Protein AF-A0A966W1Y8-F1 (afdb_monomer_lite)

Foldseek 3Di:
DDPDDPVQLVVQLVLQLVVVVVVCVVVVHDDDPVRSNVVSVVCVVVVDGNPPQDCPPQVHPNVVVVVVHHDDDQQCFDDDPPDPDGHGVVNVVPDPDDDVVVVVVVVVLVVVLVVPDDPLLVLLVVCVVVVHDLVVVCVVVVHDSVVNVVSVVVNVVSCCVSVHVCNVVVVPDDPVVVVVVVVVVVVVVVVVVVVVVD

Secondary structure (DSSP, 8-state):
-----HHHHHHHHHHHHHHHHHHHHHTT----HHHHHHHHHHHHHTT--TT---TT-TT-HHHHHHTSS-PPPTTSB-S-TT-SS--BHHHHHH--SPPHHHHHHHHHHHHHHHTT--HHHHHHHHHHHTT--HHHHHHHTT--HHHHHHHHHHHHHHHHHHH-TTHHHHHHPPPHHHHHHHHHHHHHHHHHHHHH--

pLDDT: mean 80.11, std 10.8, range [39.88, 93.31]

Radius of gyration: 29.91 Å; chains: 1; bounding box: 63×35×84 Å

Sequence (198 aa):
MGSEDPEELLQDATLIAARLLIRARANGKTVTPGNIAYYTLLHLRSGRRSHSASRSDAMGSRTQLVGHSRVDSLADAVGGPDAEEPLTLGDVLASDTEDPSQTAARNLDWQALVATLDEWALAVLHCLADEVRLQEVATQHGVSRSTVQGWRNRLTELVRSFLGADVLHLIQRTPQWRENLTALREQLACRGERRLAA

Structure (mmCIF, N/CA/C/O backbone):
data_AF-A0A966W1Y8-F1
#
_entry.id   AF-A0A966W1Y8-F1
#
loop_
_atom_site.group_PDB
_atom_site.id
_atom_site.type_symbol
_atom_site.label_atom_id
_atom_site.label_alt_id
_atom_site.label_comp_id
_atom_site.label_asym_id
_atom_site.label_entity_id
_atom_site.label_seq_id
_atom_site.pdbx_PDB_ins_code
_atom_site.Cartn_x
_atom_site.Cartn_y
_atom_site.Cartn_z
_atom_site.occupancy
_atom_site.B_iso_or_equiv
_atom_site.auth_seq_id
_atom_site.auth_comp_id
_atom_site.auth_asym_id
_atom_site.auth_atom_id
_atom_site.pdbx_PDB_model_num
ATOM 1 N N . MET A 1 1 ? 28.845 11.059 -19.193 1.00 39.88 1 MET A N 1
ATOM 2 C CA . MET A 1 1 ? 29.152 9.933 -20.100 1.00 39.88 1 MET A CA 1
ATOM 3 C C . MET A 1 1 ? 29.853 8.877 -19.268 1.00 39.88 1 MET A C 1
ATOM 5 O O . MET A 1 1 ? 30.788 9.235 -18.566 1.00 39.88 1 MET A O 1
ATOM 9 N N . GLY A 1 2 ? 29.279 7.675 -19.202 1.00 44.66 2 GLY A N 1
ATOM 10 C CA . GLY A 1 2 ? 29.557 6.665 -18.176 1.00 44.66 2 GLY A CA 1
ATOM 11 C C . GLY A 1 2 ? 30.987 6.123 -18.183 1.00 44.66 2 GLY A C 1
ATOM 12 O O . GLY A 1 2 ? 31.647 6.091 -19.215 1.00 44.66 2 GLY A O 1
ATOM 13 N N . SER A 1 3 ? 31.435 5.695 -17.005 1.00 44.66 3 SER A N 1
ATOM 14 C CA . SER A 1 3 ? 32.675 4.964 -16.734 1.00 44.66 3 SER A CA 1
ATOM 15 C C . SER A 1 3 ? 32.590 3.515 -17.239 1.00 44.66 3 SER A C 1
ATOM 17 O O . SER A 1 3 ? 32.687 2.578 -16.448 1.00 44.66 3 SER A O 1
ATOM 19 N N . GLU A 1 4 ? 32.275 3.322 -18.515 1.00 60.09 4 GLU A N 1
ATOM 20 C CA . GLU A 1 4 ? 32.187 1.989 -19.111 1.00 60.09 4 GLU A CA 1
ATOM 21 C C . GLU A 1 4 ? 33.566 1.552 -19.605 1.00 60.09 4 GLU A C 1
ATOM 23 O O . GLU A 1 4 ? 34.287 2.334 -20.228 1.00 60.09 4 GLU A O 1
ATOM 28 N N . ASP A 1 5 ? 33.932 0.309 -19.298 1.00 76.69 5 ASP A N 1
ATOM 29 C CA . ASP A 1 5 ? 35.168 -0.291 -19.783 1.00 76.69 5 ASP A CA 1
ATOM 30 C C . ASP A 1 5 ? 35.109 -0.390 -21.322 1.00 76.69 5 ASP A C 1
ATOM 32 O O . ASP A 1 5 ? 34.172 -0.996 -21.865 1.00 76.69 5 ASP A O 1
ATOM 36 N N . PRO A 1 6 ? 36.061 0.222 -22.053 1.00 79.44 6 PRO A N 1
ATOM 37 C CA . PRO A 1 6 ? 36.072 0.190 -23.511 1.00 79.44 6 PRO A CA 1
ATOM 38 C C . PRO A 1 6 ? 36.142 -1.234 -24.079 1.00 79.44 6 PRO A C 1
ATOM 40 O O . PRO A 1 6 ? 35.601 -1.474 -25.162 1.00 79.44 6 PRO A O 1
ATOM 43 N N . GLU A 1 7 ? 36.763 -2.182 -23.372 1.00 79.56 7 GLU A N 1
ATOM 44 C CA . GLU A 1 7 ? 36.845 -3.573 -23.826 1.00 79.56 7 GLU A CA 1
ATOM 45 C C . GLU A 1 7 ? 35.489 -4.280 -23.731 1.00 79.56 7 GLU A C 1
ATOM 47 O O . GLU A 1 7 ? 35.071 -4.957 -24.674 1.00 79.56 7 GLU A O 1
ATOM 52 N N . GLU A 1 8 ? 34.756 -4.063 -22.639 1.00 77.00 8 GLU A N 1
ATOM 53 C CA . GLU A 1 8 ? 33.407 -4.602 -22.438 1.00 77.00 8 GLU A CA 1
ATOM 54 C C . GLU A 1 8 ? 32.432 -4.053 -23.492 1.00 77.00 8 GLU A C 1
ATOM 56 O O . GLU A 1 8 ? 31.656 -4.799 -24.095 1.00 77.00 8 GLU A O 1
ATOM 61 N N . LEU A 1 9 ? 32.522 -2.753 -23.789 1.00 82.38 9 LEU A N 1
ATOM 62 C CA . LEU A 1 9 ? 31.721 -2.110 -24.831 1.00 82.38 9 LEU A CA 1
ATOM 63 C C . LEU A 1 9 ? 31.985 -2.689 -26.220 1.00 82.38 9 LEU A C 1
ATOM 65 O O . LEU A 1 9 ? 31.051 -2.877 -27.004 1.00 82.38 9 LEU A O 1
ATOM 69 N N . LEU A 1 10 ? 33.244 -2.986 -26.537 1.00 86.44 10 LEU A N 1
ATOM 70 C CA . LEU A 1 10 ? 33.619 -3.579 -27.816 1.00 86.44 10 LEU A CA 1
ATOM 71 C C . LEU A 1 10 ? 33.094 -5.016 -27.939 1.00 86.44 10 LEU A C 1
ATOM 73 O O . LEU A 1 10 ? 32.589 -5.403 -29.000 1.00 86.44 10 LEU A O 1
ATOM 77 N N . GLN A 1 11 ? 33.147 -5.796 -26.858 1.00 83.62 11 GLN A N 1
ATOM 78 C CA . GLN A 1 11 ? 32.576 -7.145 -26.813 1.00 83.62 11 GLN A CA 1
ATOM 79 C C . GLN A 1 11 ? 31.052 -7.118 -26.997 1.00 83.62 11 GLN A C 1
ATOM 81 O O . GLN A 1 11 ? 30.516 -7.845 -27.841 1.00 83.62 11 GLN A O 1
ATOM 86 N N . ASP A 1 12 ? 30.357 -6.226 -26.288 1.00 84.12 12 ASP A N 1
ATOM 87 C CA . ASP A 1 12 ? 28.912 -6.034 -26.422 1.00 84.12 12 ASP A CA 1
ATOM 88 C C . ASP A 1 12 ? 28.521 -5.617 -27.841 1.00 84.12 12 ASP A C 1
ATOM 90 O O . ASP A 1 12 ? 27.609 -6.200 -28.436 1.00 84.12 12 ASP A O 1
ATOM 94 N N . ALA A 1 13 ? 29.240 -4.647 -28.412 1.00 87.12 13 ALA A N 1
ATOM 95 C CA . ALA A 1 13 ? 29.033 -4.184 -29.778 1.00 87.12 13 ALA A CA 1
ATOM 96 C C . ALA A 1 13 ? 29.148 -5.340 -30.776 1.00 87.12 13 ALA A C 1
ATOM 98 O O . ALA A 1 13 ? 28.295 -5.514 -31.650 1.00 87.12 13 ALA A O 1
ATOM 99 N N . THR A 1 14 ? 30.177 -6.169 -30.608 1.00 90.56 14 THR A N 1
ATOM 100 C CA . THR A 1 14 ? 30.453 -7.312 -31.481 1.00 90.56 14 THR A CA 1
ATOM 101 C C . THR A 1 14 ? 29.328 -8.342 -31.407 1.00 90.56 14 THR A C 1
ATOM 103 O O . THR A 1 14 ? 28.822 -8.799 -32.437 1.00 90.56 14 THR A O 1
ATOM 106 N N . LEU A 1 15 ? 28.872 -8.671 -30.197 1.00 88.62 15 LEU A N 1
ATOM 107 C CA . LEU A 1 15 ? 27.795 -9.634 -29.995 1.00 88.62 15 LEU A CA 1
ATOM 108 C C . LEU A 1 15 ? 26.442 -9.110 -30.509 1.00 88.62 15 LEU A C 1
ATOM 110 O O . LEU A 1 15 ? 25.679 -9.863 -31.124 1.00 88.62 15 LEU A O 1
ATOM 114 N N . ILE A 1 16 ? 26.140 -7.825 -30.307 1.00 86.50 16 ILE A N 1
ATOM 115 C CA . ILE A 1 16 ? 24.929 -7.177 -30.834 1.00 86.50 16 ILE A CA 1
ATOM 116 C C . ILE A 1 16 ? 24.942 -7.195 -32.368 1.00 86.50 16 ILE A C 1
ATOM 118 O O . ILE A 1 16 ? 23.966 -7.644 -32.977 1.00 86.50 16 ILE A O 1
ATOM 122 N N . ALA A 1 17 ? 26.053 -6.796 -32.993 1.00 90.69 17 ALA A N 1
ATOM 123 C CA . ALA A 1 17 ? 26.210 -6.807 -34.445 1.00 90.69 17 ALA A CA 1
ATOM 124 C C . ALA A 1 17 ? 26.047 -8.221 -35.028 1.00 90.69 17 ALA A C 1
ATOM 126 O O . ALA A 1 17 ? 25.295 -8.417 -35.988 1.00 90.69 17 ALA A O 1
ATOM 127 N N . ALA A 1 18 ? 26.675 -9.227 -34.407 1.00 90.31 18 ALA A N 1
ATOM 128 C CA . ALA A 1 18 ? 26.560 -10.624 -34.821 1.00 90.31 18 ALA A CA 1
ATOM 129 C C . ALA A 1 18 ? 25.109 -11.127 -34.750 1.00 90.31 18 ALA A C 1
ATOM 131 O O . ALA A 1 18 ? 24.608 -11.748 -35.690 1.00 90.31 18 ALA A O 1
ATOM 132 N N . ARG A 1 19 ? 24.386 -10.809 -33.669 1.00 85.88 19 ARG A N 1
ATOM 133 C CA . ARG A 1 19 ? 22.972 -11.188 -33.514 1.00 85.88 19 ARG A CA 1
ATOM 134 C C . ARG A 1 19 ? 22.067 -10.501 -34.529 1.00 85.88 19 ARG A C 1
ATOM 136 O O . ARG A 1 19 ? 21.163 -11.151 -35.056 1.00 85.88 19 ARG A O 1
ATOM 143 N N . LEU A 1 20 ? 22.287 -9.214 -34.803 1.00 87.69 20 LEU A N 1
ATOM 144 C CA . LEU A 1 20 ? 21.541 -8.478 -35.826 1.00 87.69 20 LEU A CA 1
ATOM 145 C C . LEU A 1 20 ? 21.743 -9.109 -37.207 1.00 87.69 20 LEU A C 1
ATOM 147 O O . LEU A 1 20 ? 20.765 -9.343 -37.916 1.00 87.69 20 LEU A O 1
ATOM 151 N N . LEU A 1 21 ? 22.982 -9.470 -37.546 1.00 91.00 21 LEU A N 1
ATOM 152 C CA . LEU A 1 21 ? 23.328 -10.120 -38.808 1.00 91.00 21 LEU A CA 1
ATOM 153 C C . LEU A 1 21 ? 22.683 -11.509 -38.947 1.00 91.00 21 LEU A C 1
ATOM 155 O O . LEU A 1 21 ? 22.061 -11.803 -39.968 1.00 91.00 21 LEU A O 1
ATOM 159 N N . ILE A 1 22 ? 22.776 -12.349 -37.911 1.00 90.00 22 ILE A N 1
ATOM 160 C CA . ILE A 1 22 ? 22.167 -13.690 -37.900 1.00 90.00 22 ILE A CA 1
ATOM 161 C C . ILE A 1 22 ? 20.642 -13.594 -38.036 1.00 90.00 22 ILE A C 1
ATOM 163 O O . ILE A 1 22 ? 20.045 -14.316 -38.832 1.00 90.00 22 ILE A O 1
ATOM 167 N N . ARG A 1 23 ? 19.997 -12.669 -37.314 1.00 82.38 23 ARG A N 1
ATOM 168 C CA . ARG A 1 23 ? 18.542 -12.464 -37.395 1.00 82.38 23 ARG A CA 1
ATOM 169 C C . ARG A 1 23 ? 18.096 -11.893 -38.734 1.00 82.38 23 ARG A C 1
ATOM 171 O O . ARG A 1 23 ? 17.035 -12.275 -39.218 1.00 82.38 23 ARG A O 1
ATOM 178 N N . ALA A 1 24 ? 18.856 -10.972 -39.320 1.00 87.94 24 ALA A N 1
ATOM 179 C CA . ALA A 1 24 ? 18.543 -10.432 -40.639 1.00 87.94 24 ALA A CA 1
ATOM 180 C C . ALA A 1 24 ? 18.568 -11.546 -41.693 1.00 87.94 24 ALA A C 1
ATOM 182 O O . ALA A 1 24 ? 17.604 -11.685 -42.443 1.00 87.94 24 ALA A O 1
ATOM 183 N N . ARG A 1 25 ? 19.595 -12.409 -41.654 1.00 85.81 25 ARG A N 1
ATOM 184 C CA . ARG A 1 25 ? 19.697 -13.596 -42.517 1.00 85.81 25 ARG A CA 1
ATOM 185 C C . ARG A 1 25 ? 18.544 -14.573 -42.307 1.00 85.81 25 ARG A C 1
ATOM 187 O O . ARG A 1 25 ? 17.913 -14.967 -43.279 1.00 85.81 25 ARG A O 1
ATOM 194 N N . ALA A 1 26 ? 18.234 -14.917 -41.056 1.00 83.75 26 ALA A N 1
ATOM 195 C CA . ALA A 1 26 ? 17.142 -15.839 -40.735 1.00 83.75 26 ALA A CA 1
ATOM 196 C C . ALA A 1 26 ? 15.772 -15.341 -41.230 1.00 83.75 26 ALA A C 1
ATOM 198 O O . ALA A 1 26 ? 14.919 -16.140 -41.591 1.00 83.75 26 ALA A O 1
ATOM 199 N N . ASN A 1 27 ? 15.575 -14.021 -41.280 1.00 84.25 27 ASN A N 1
ATOM 200 C CA . ASN A 1 27 ? 14.340 -13.399 -41.756 1.00 84.25 27 ASN A CA 1
ATOM 201 C C . ASN A 1 27 ? 14.379 -13.012 -43.247 1.00 84.25 27 ASN A C 1
ATOM 203 O O . ASN A 1 27 ? 13.504 -12.271 -43.691 1.00 84.25 27 ASN A O 1
ATOM 207 N N . GLY A 1 28 ? 15.404 -13.425 -44.005 1.00 88.25 28 GLY A N 1
ATOM 208 C CA . GLY A 1 28 ? 15.546 -13.092 -45.428 1.00 88.25 28 GLY A CA 1
ATOM 209 C C . GLY A 1 28 ? 15.709 -11.594 -45.722 1.00 88.25 28 GLY A C 1
ATOM 210 O O . GLY A 1 28 ? 15.438 -11.151 -46.835 1.00 88.25 28 GLY A O 1
ATOM 211 N N . LYS A 1 29 ? 16.118 -10.788 -44.733 1.00 87.00 29 LYS A N 1
ATOM 212 C CA . LYS A 1 29 ? 16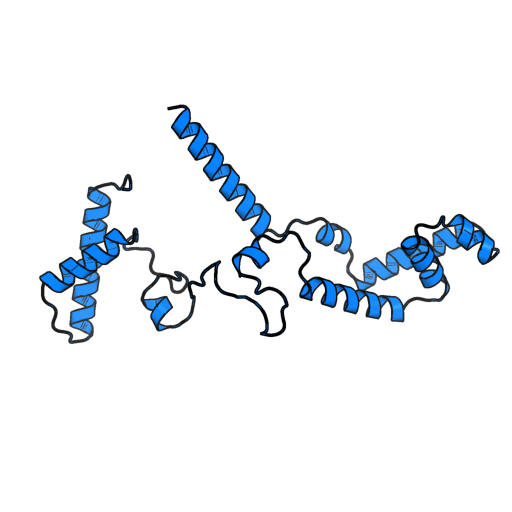.271 -9.335 -44.878 1.00 87.00 29 LYS A CA 1
ATOM 213 C C . LYS A 1 29 ? 17.668 -8.989 -45.384 1.00 87.00 29 LYS A C 1
ATOM 215 O O . LYS A 1 29 ? 18.668 -9.361 -44.770 1.00 87.00 29 LYS A O 1
ATOM 220 N N . THR A 1 30 ? 17.729 -8.195 -46.449 1.00 88.56 30 THR A N 1
ATOM 221 C CA . THR A 1 30 ? 18.987 -7.646 -46.968 1.00 88.56 30 THR A CA 1
ATOM 222 C C . THR A 1 30 ? 19.403 -6.449 -46.120 1.00 88.56 30 THR A C 1
ATOM 224 O O . THR A 1 30 ? 18.680 -5.459 -46.031 1.00 88.56 30 THR A O 1
ATOM 227 N N . VAL A 1 31 ? 20.561 -6.542 -45.470 1.00 87.69 31 VAL A N 1
ATOM 228 C CA . VAL A 1 31 ? 21.105 -5.489 -44.602 1.00 87.69 31 VAL A CA 1
ATOM 229 C C . VAL A 1 31 ? 22.510 -5.116 -45.053 1.00 87.69 31 VAL A C 1
ATOM 231 O O . VAL A 1 31 ? 23.305 -5.982 -45.413 1.00 87.69 31 VAL A O 1
ATOM 234 N N . THR A 1 32 ? 22.821 -3.822 -45.029 1.00 92.06 32 THR A N 1
ATOM 235 C CA . THR A 1 32 ? 24.173 -3.327 -45.297 1.00 92.06 32 THR A CA 1
ATOM 236 C C . THR A 1 32 ? 24.999 -3.311 -44.004 1.00 92.06 32 THR A C 1
ATOM 238 O O . THR A 1 32 ? 24.431 -3.188 -42.912 1.00 92.06 32 THR A O 1
ATOM 241 N N . PRO A 1 33 ? 26.341 -3.373 -44.090 1.00 88.75 33 PRO A N 1
ATOM 242 C CA . PRO A 1 33 ? 27.210 -3.200 -42.925 1.00 88.75 33 PRO A CA 1
ATOM 243 C C . PRO A 1 33 ? 26.956 -1.877 -42.187 1.00 88.75 33 PRO A C 1
ATOM 245 O O . PRO A 1 33 ? 26.959 -1.851 -40.960 1.00 88.75 33 PRO A O 1
ATOM 248 N N . GLY A 1 34 ? 26.649 -0.803 -42.927 1.00 87.31 34 GLY A N 1
ATOM 249 C CA . GLY A 1 34 ? 26.299 0.502 -42.359 1.00 87.31 34 GLY A CA 1
ATOM 250 C C . GLY A 1 34 ? 25.037 0.461 -41.493 1.00 87.31 34 GLY A C 1
ATOM 251 O O . GLY A 1 34 ? 25.041 1.005 -40.391 1.00 87.31 34 GLY A O 1
ATOM 252 N N . ASN A 1 35 ? 23.994 -0.258 -41.923 1.00 86.00 35 ASN A N 1
ATOM 253 C CA . ASN A 1 35 ? 22.776 -0.425 -41.124 1.00 86.00 35 ASN A CA 1
ATOM 254 C C . ASN A 1 35 ? 23.067 -1.186 -39.823 1.00 86.00 35 ASN A C 1
ATOM 256 O O . ASN A 1 35 ? 22.590 -0.804 -38.757 1.00 86.00 35 ASN A O 1
ATOM 260 N N . ILE A 1 36 ? 23.877 -2.246 -39.893 1.00 90.38 36 ILE A N 1
ATOM 261 C CA . ILE A 1 36 ? 24.252 -3.028 -38.707 1.00 90.38 36 ILE A CA 1
ATOM 262 C C . ILE A 1 36 ? 25.082 -2.186 -37.738 1.00 90.38 36 ILE A C 1
ATOM 264 O O . ILE A 1 36 ? 24.799 -2.204 -36.541 1.00 90.38 36 ILE A O 1
ATOM 268 N N . ALA A 1 37 ? 26.053 -1.416 -38.234 1.00 90.00 37 ALA A N 1
ATOM 269 C CA . ALA A 1 37 ? 26.857 -0.515 -37.412 1.00 90.00 37 ALA A CA 1
ATOM 270 C C . ALA A 1 37 ? 25.987 0.557 -36.738 1.00 90.00 37 ALA A C 1
ATOM 272 O O . ALA A 1 37 ? 26.101 0.770 -35.532 1.00 90.00 37 ALA A O 1
ATOM 273 N N . TYR A 1 38 ? 25.063 1.168 -37.486 1.00 87.94 38 TYR A N 1
ATOM 274 C CA . TYR A 1 38 ? 24.135 2.174 -36.971 1.00 87.94 38 TYR A CA 1
ATOM 275 C C . TYR A 1 38 ? 23.269 1.633 -35.825 1.00 87.94 38 TYR A C 1
ATOM 277 O O . TYR A 1 38 ? 23.244 2.214 -34.739 1.00 87.94 38 TYR A O 1
ATOM 285 N N . TYR A 1 39 ? 22.601 0.492 -36.027 1.00 83.81 39 TYR A N 1
ATOM 286 C CA . TYR A 1 39 ? 21.736 -0.089 -34.995 1.00 83.81 39 TYR A CA 1
ATOM 287 C C . TYR A 1 39 ? 22.523 -0.653 -33.810 1.00 83.81 39 TYR A C 1
ATOM 289 O O . TYR A 1 39 ? 22.057 -0.565 -32.676 1.00 83.81 39 TYR A O 1
ATOM 297 N N . THR A 1 40 ? 23.731 -1.169 -34.036 1.00 87.81 40 THR A N 1
ATOM 298 C CA . THR A 1 40 ? 24.642 -1.559 -32.949 1.00 87.81 40 THR A CA 1
ATOM 299 C C . THR A 1 40 ? 25.002 -0.352 -32.083 1.00 87.81 40 THR A C 1
ATOM 301 O O . THR A 1 40 ? 24.865 -0.414 -30.864 1.00 87.81 40 THR A O 1
ATOM 304 N N . LEU A 1 41 ? 25.373 0.777 -32.697 1.00 86.69 41 LEU A N 1
ATOM 305 C CA . LEU A 1 41 ? 25.711 2.006 -31.975 1.00 86.69 41 LEU A CA 1
ATOM 306 C C . LEU A 1 41 ? 24.510 2.567 -31.199 1.00 86.69 41 LEU A C 1
ATOM 308 O O . LEU A 1 41 ? 24.664 3.053 -30.080 1.00 86.69 41 LEU A O 1
ATOM 312 N N . LEU A 1 42 ? 23.308 2.480 -31.776 1.00 82.38 42 LEU A N 1
ATOM 313 C CA . LEU A 1 42 ? 22.068 2.875 -31.109 1.00 82.38 42 LEU A CA 1
ATOM 314 C C . LEU A 1 42 ? 21.799 2.017 -29.861 1.00 82.38 42 LEU A C 1
ATOM 316 O O . LEU A 1 42 ? 21.418 2.553 -28.822 1.00 82.38 42 LEU A O 1
ATOM 320 N N . HIS A 1 43 ? 22.047 0.705 -29.935 1.00 76.88 43 HIS A N 1
ATOM 321 C CA . HIS A 1 43 ? 21.940 -0.187 -28.780 1.00 76.88 43 HIS A CA 1
ATOM 322 C C . HIS A 1 43 ? 22.960 0.150 -27.684 1.00 76.88 43 HIS A C 1
ATOM 324 O O . HIS A 1 43 ? 22.566 0.240 -26.521 1.00 76.88 43 HIS A O 1
ATOM 330 N N . LEU A 1 44 ? 24.218 0.427 -28.039 1.00 78.88 44 LEU A N 1
ATOM 331 C CA . LEU A 1 44 ? 25.249 0.823 -27.068 1.00 78.88 44 LEU A CA 1
ATOM 332 C C . LEU A 1 44 ? 24.916 2.153 -26.384 1.00 78.88 44 LEU A C 1
ATOM 334 O O . LEU A 1 44 ? 24.967 2.255 -25.164 1.00 78.88 44 LEU A O 1
ATOM 338 N N . ARG A 1 45 ? 24.479 3.163 -27.149 1.00 75.94 45 ARG A N 1
ATOM 339 C CA . ARG A 1 45 ? 24.084 4.474 -26.598 1.00 75.94 45 ARG A CA 1
ATOM 340 C C . ARG A 1 45 ? 22.900 4.399 -25.639 1.00 75.94 45 ARG A C 1
ATOM 342 O O . ARG A 1 45 ? 22.735 5.294 -24.819 1.00 75.94 45 ARG A O 1
ATOM 349 N N . SER A 1 46 ? 22.085 3.350 -25.734 1.00 69.50 46 SER A N 1
ATOM 350 C CA . SER A 1 46 ? 20.983 3.120 -24.799 1.00 69.50 46 SER A CA 1
ATOM 351 C C . SER A 1 46 ? 21.425 2.557 -23.438 1.00 69.50 46 SER A C 1
ATOM 353 O O . SER A 1 46 ? 20.566 2.344 -22.587 1.00 69.50 46 SER A O 1
ATOM 355 N N . GLY A 1 47 ? 22.729 2.315 -23.225 1.00 63.56 47 GLY A N 1
ATOM 356 C CA . GLY A 1 47 ? 23.283 1.777 -21.974 1.00 63.56 47 GLY A CA 1
ATOM 357 C C . GLY A 1 47 ? 22.964 0.296 -21.746 1.00 63.56 47 GLY A C 1
ATOM 358 O O . GLY A 1 47 ? 22.963 -0.180 -20.612 1.00 63.56 47 GLY A O 1
ATOM 359 N N . ARG A 1 48 ? 22.618 -0.439 -22.812 1.00 63.03 48 ARG A N 1
ATOM 360 C CA . ARG A 1 48 ? 22.146 -1.828 -22.738 1.00 63.03 48 ARG A CA 1
ATOM 361 C C . ARG A 1 48 ? 23.237 -2.814 -23.115 1.00 63.03 48 ARG A C 1
ATOM 363 O O . ARG A 1 48 ? 23.852 -2.697 -24.171 1.00 63.03 48 ARG A O 1
ATOM 370 N N . ARG A 1 49 ? 23.383 -3.844 -22.287 1.00 65.88 49 ARG A N 1
ATOM 371 C CA . ARG A 1 49 ? 24.354 -4.927 -22.460 1.00 65.88 49 ARG A CA 1
ATOM 372 C C . ARG A 1 49 ? 23.782 -6.046 -23.322 1.00 65.88 49 ARG A C 1
ATOM 374 O O . ARG A 1 49 ? 22.569 -6.254 -23.402 1.00 65.88 49 ARG A O 1
ATOM 381 N N . SER A 1 50 ? 24.654 -6.822 -23.950 1.00 58.28 50 SER A N 1
ATOM 382 C CA . SER A 1 50 ? 24.270 -7.911 -24.854 1.00 58.28 50 SER A CA 1
ATOM 383 C C . SER A 1 50 ? 23.488 -9.056 -24.178 1.00 58.28 50 SER A C 1
ATOM 385 O O . SER A 1 50 ? 22.870 -9.869 -24.872 1.00 58.28 50 SER A O 1
ATOM 387 N N . HIS A 1 51 ? 23.433 -9.126 -22.846 1.00 55.97 51 HIS A N 1
ATOM 388 C CA . HIS A 1 51 ? 22.797 -10.223 -22.102 1.00 55.97 51 HIS A CA 1
ATOM 389 C C . HIS A 1 51 ? 21.429 -9.904 -21.473 1.00 55.97 51 HIS A C 1
ATOM 391 O O . HIS A 1 51 ? 20.766 -10.828 -21.008 1.00 55.97 51 HIS A O 1
ATOM 397 N N . SER A 1 52 ? 20.943 -8.658 -21.489 1.00 51.56 52 SER A N 1
ATOM 398 C CA . SER A 1 52 ? 19.801 -8.252 -20.645 1.00 51.56 52 SER A CA 1
ATOM 399 C C . SER A 1 52 ? 18.456 -8.065 -21.366 1.00 51.56 52 SER A C 1
ATOM 401 O O . SER A 1 52 ? 17.621 -7.283 -20.925 1.00 51.56 52 SER A O 1
ATOM 403 N N . ALA A 1 53 ? 18.194 -8.783 -22.463 1.00 54.16 53 ALA A N 1
ATOM 404 C CA . ALA A 1 53 ? 16.903 -8.702 -23.158 1.00 54.16 53 ALA A CA 1
ATOM 405 C C . ALA A 1 53 ? 15.892 -9.733 -22.618 1.00 54.16 53 ALA A C 1
ATOM 407 O O . ALA A 1 53 ? 15.673 -10.778 -23.237 1.00 54.16 53 ALA A O 1
ATOM 408 N N . SER A 1 54 ? 15.263 -9.449 -21.475 1.00 58.09 54 SER A N 1
ATOM 409 C CA . SER A 1 54 ? 14.082 -10.196 -21.015 1.00 58.09 54 SER A CA 1
ATOM 410 C C . SER A 1 54 ? 12.790 -9.574 -21.574 1.00 58.09 54 SER A C 1
ATOM 412 O O . SER A 1 54 ? 12.779 -8.442 -22.055 1.00 58.09 54 SER A O 1
ATOM 414 N N . ARG A 1 55 ? 11.668 -10.306 -21.498 1.00 54.62 55 ARG A N 1
ATOM 415 C CA . ARG A 1 55 ? 10.326 -9.778 -21.832 1.00 54.62 55 ARG A CA 1
ATOM 416 C C . ARG A 1 55 ? 9.782 -8.787 -20.792 1.00 54.62 55 ARG A C 1
ATOM 418 O O . ARG A 1 55 ? 8.693 -8.269 -20.990 1.00 54.62 55 ARG A O 1
ATOM 425 N N . SER A 1 56 ? 10.517 -8.560 -19.703 1.00 56.97 56 SER A N 1
ATOM 426 C CA . SER A 1 56 ? 10.153 -7.633 -18.628 1.00 56.97 56 SER A CA 1
ATOM 427 C C . SER A 1 56 ? 10.885 -6.289 -18.718 1.00 56.97 56 SER A C 1
ATOM 429 O O . SER A 1 56 ? 10.607 -5.397 -17.926 1.00 56.97 56 SER A O 1
ATOM 431 N N . ASP A 1 57 ? 11.823 -6.122 -19.659 1.00 65.19 57 ASP A N 1
ATOM 432 C CA . ASP A 1 57 ? 12.438 -4.819 -19.936 1.00 65.19 57 ASP A CA 1
ATOM 433 C C . ASP A 1 57 ? 11.433 -3.938 -20.692 1.00 65.19 57 ASP A C 1
ATOM 435 O O . ASP A 1 57 ? 11.175 -4.187 -21.871 1.00 65.19 57 ASP A O 1
ATOM 439 N N . ALA A 1 58 ? 10.890 -2.907 -20.037 1.00 63.75 58 ALA A N 1
ATOM 440 C CA . ALA A 1 58 ? 9.915 -1.974 -20.613 1.00 63.75 58 ALA A CA 1
ATOM 441 C C . ALA A 1 58 ? 10.442 -1.216 -21.841 1.00 63.75 58 ALA A C 1
ATOM 443 O O . ALA A 1 58 ? 9.676 -0.857 -22.736 1.00 63.75 58 ALA A O 1
ATOM 444 N N . MET A 1 59 ? 11.758 -1.024 -21.933 1.00 64.25 59 MET A N 1
ATOM 445 C CA . MET A 1 59 ? 12.383 -0.385 -23.085 1.00 64.25 59 MET A CA 1
ATOM 446 C C . MET A 1 59 ? 12.826 -1.410 -24.138 1.00 64.25 59 MET A C 1
ATOM 448 O O . MET A 1 59 ? 13.297 -1.030 -25.215 1.00 64.25 59 MET A O 1
ATOM 452 N N . GLY A 1 60 ? 12.729 -2.712 -23.856 1.00 66.56 60 GLY A N 1
ATOM 453 C CA . GLY A 1 60 ? 13.125 -3.813 -24.732 1.00 66.56 60 GLY A CA 1
ATOM 454 C C . GLY A 1 60 ? 12.305 -3.848 -26.019 1.00 66.56 60 GLY A C 1
ATOM 455 O O . GLY A 1 60 ? 11.079 -3.862 -25.974 1.00 66.56 60 GLY A O 1
ATOM 456 N N . SER A 1 61 ? 12.956 -3.945 -27.183 1.00 62.22 61 SER A N 1
ATOM 457 C CA . SER A 1 61 ? 12.250 -3.962 -28.479 1.00 62.22 61 SER A CA 1
ATOM 458 C C . SER A 1 61 ? 11.233 -5.102 -28.591 1.00 62.22 61 SER A C 1
ATOM 460 O O . SER A 1 61 ? 10.170 -4.942 -29.179 1.00 62.22 61 SER A O 1
ATOM 462 N N . ARG A 1 62 ? 11.521 -6.257 -27.977 1.00 62.25 62 ARG A N 1
ATOM 463 C CA . ARG A 1 62 ? 10.582 -7.384 -27.917 1.00 62.25 62 ARG A CA 1
ATOM 464 C C . ARG A 1 62 ? 9.383 -7.098 -27.009 1.00 62.25 62 ARG A C 1
ATOM 466 O O . ARG A 1 62 ? 8.287 -7.546 -27.319 1.00 62.25 62 ARG A O 1
ATOM 473 N N . THR A 1 63 ? 9.589 -6.376 -25.917 1.00 69.69 63 THR A N 1
ATOM 474 C CA . THR A 1 63 ? 8.538 -5.991 -24.970 1.00 69.69 63 THR A CA 1
ATOM 475 C C . THR A 1 63 ? 7.624 -4.933 -25.576 1.00 69.69 63 THR A C 1
ATOM 477 O O . THR A 1 63 ? 6.412 -5.094 -25.511 1.00 69.69 63 THR A O 1
ATOM 480 N N . GLN A 1 64 ? 8.189 -3.942 -26.274 1.00 69.50 64 GLN A N 1
ATOM 481 C CA . GLN A 1 64 ? 7.433 -2.918 -27.006 1.00 69.50 64 GLN A CA 1
ATOM 482 C C . GLN A 1 64 ? 6.572 -3.507 -28.134 1.00 69.50 64 GLN A C 1
ATOM 484 O O . GLN A 1 64 ? 5.478 -3.019 -28.386 1.00 69.50 64 GLN A O 1
ATOM 489 N N . LEU A 1 65 ? 7.030 -4.582 -28.787 1.00 71.38 65 LEU A N 1
ATOM 490 C CA . LEU A 1 65 ? 6.262 -5.276 -29.831 1.00 71.38 65 LEU A CA 1
ATOM 491 C C . LEU A 1 65 ? 5.156 -6.195 -29.287 1.00 71.38 65 LEU A C 1
ATOM 493 O O . LEU A 1 65 ? 4.193 -6.465 -29.994 1.00 71.38 65 LEU A O 1
ATOM 497 N N . VAL A 1 66 ? 5.315 -6.724 -28.071 1.00 77.19 66 VAL A N 1
ATOM 498 C CA . VAL A 1 66 ? 4.378 -7.688 -27.458 1.00 77.19 66 VAL A CA 1
ATOM 499 C C . VAL A 1 66 ? 3.430 -7.010 -26.460 1.00 77.19 66 VAL A C 1
ATOM 501 O O . VAL A 1 66 ? 2.400 -7.580 -26.121 1.00 77.19 66 VAL A O 1
ATOM 504 N N . GLY A 1 67 ? 3.762 -5.806 -25.988 1.00 72.81 67 GLY A N 1
ATOM 505 C CA . GLY A 1 67 ? 2.973 -5.056 -25.008 1.00 72.81 67 GLY A CA 1
ATOM 506 C C . GLY A 1 67 ? 3.055 -5.602 -23.580 1.00 72.81 67 GLY A C 1
ATOM 507 O O . GLY A 1 67 ? 2.216 -5.270 -22.754 1.00 72.81 67 GLY A O 1
ATOM 508 N N . HIS A 1 68 ? 4.044 -6.447 -23.263 1.00 68.69 68 HIS A N 1
ATOM 509 C CA . HIS A 1 68 ? 4.148 -7.068 -21.933 1.00 68.69 68 HIS A CA 1
ATOM 510 C C . HIS A 1 68 ? 4.524 -6.052 -20.832 1.00 68.69 68 HIS A C 1
ATOM 512 O O . HIS A 1 68 ? 4.240 -6.253 -19.651 1.00 68.69 68 HIS A O 1
ATOM 518 N N . SER A 1 69 ? 5.176 -4.950 -21.191 1.00 72.06 69 SER A N 1
ATOM 519 C CA . SER A 1 69 ? 5.457 -3.830 -20.290 1.00 72.06 69 SER A CA 1
ATOM 520 C C . SER A 1 69 ? 5.480 -2.540 -21.104 1.00 72.06 69 SER A C 1
ATOM 522 O O . SER A 1 69 ? 5.817 -2.566 -22.290 1.00 72.06 69 SER A O 1
ATOM 524 N N . ARG A 1 70 ? 5.117 -1.423 -20.474 1.00 73.12 70 ARG A N 1
ATOM 525 C CA . ARG A 1 70 ? 5.092 -0.092 -21.090 1.00 73.12 70 ARG A 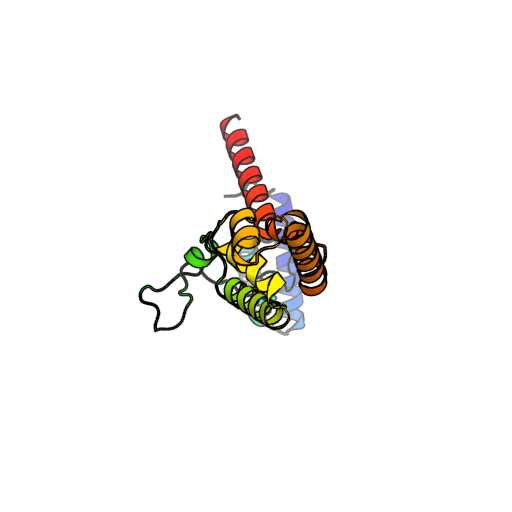CA 1
ATOM 526 C C . ARG A 1 70 ? 5.778 0.920 -20.179 1.00 73.12 70 ARG A C 1
ATOM 528 O O . ARG A 1 70 ? 5.913 0.675 -18.983 1.00 73.12 70 ARG A O 1
ATOM 535 N N . VAL A 1 71 ? 6.228 2.022 -20.764 1.00 77.75 71 VAL A N 1
ATOM 536 C CA . VAL A 1 71 ? 6.731 3.178 -20.021 1.00 77.75 71 VAL A CA 1
ATOM 537 C C . VAL A 1 71 ? 5.638 4.232 -20.042 1.00 77.75 71 VAL A C 1
ATOM 539 O O . VAL A 1 71 ? 5.262 4.673 -21.124 1.00 77.75 71 VAL A O 1
ATOM 542 N N . ASP A 1 72 ? 5.158 4.598 -18.858 1.00 82.12 72 ASP A N 1
ATOM 543 C CA . ASP A 1 72 ? 4.210 5.693 -18.650 1.00 82.12 72 ASP A CA 1
ATOM 544 C C . ASP A 1 72 ? 4.975 6.901 -18.082 1.00 82.12 72 ASP A C 1
ATOM 546 O O . ASP A 1 72 ? 5.944 6.736 -17.328 1.00 82.12 72 ASP A O 1
ATOM 550 N N . SER A 1 73 ? 4.586 8.115 -18.472 1.00 83.25 73 SER A N 1
ATOM 551 C CA . SER A 1 73 ? 5.188 9.337 -17.943 1.00 83.25 73 SER A CA 1
ATOM 552 C C . SER A 1 73 ? 4.579 9.660 -16.586 1.00 83.25 73 SER A C 1
ATOM 554 O O . SER A 1 73 ? 3.373 9.568 -16.385 1.00 83.25 73 SER A O 1
ATOM 556 N N . LEU A 1 74 ? 5.404 10.125 -15.648 1.00 84.75 74 LEU A N 1
ATOM 557 C CA . LEU A 1 74 ? 4.898 10.618 -14.363 1.00 84.75 74 LEU A CA 1
ATOM 558 C C . LEU A 1 74 ? 4.024 11.869 -14.518 1.00 84.75 74 LEU A C 1
ATOM 560 O O . LEU A 1 74 ? 3.234 12.155 -13.630 1.00 84.75 74 LEU A O 1
ATOM 564 N N . ALA A 1 75 ? 4.154 12.593 -15.630 1.00 85.12 75 ALA A N 1
ATOM 565 C CA . ALA A 1 75 ? 3.323 13.752 -15.945 1.00 85.12 75 ALA A CA 1
ATOM 566 C C . ALA A 1 75 ? 2.004 13.379 -16.645 1.00 85.12 75 ALA A C 1
ATOM 568 O O . ALA A 1 75 ? 1.219 14.271 -16.964 1.00 85.12 75 ALA A O 1
ATOM 569 N N . ASP A 1 76 ? 1.769 12.093 -16.924 1.00 85.50 76 ASP A N 1
ATOM 570 C CA . ASP A 1 76 ? 0.508 11.660 -17.518 1.00 85.50 76 ASP A CA 1
ATOM 571 C C . ASP A 1 76 ? -0.622 11.845 -16.502 1.00 85.50 76 ASP A C 1
ATOM 573 O O . ASP A 1 76 ? -0.479 11.510 -15.322 1.00 85.50 76 ASP A O 1
ATOM 577 N N . ALA A 1 77 ? -1.747 12.387 -16.969 1.00 83.62 77 ALA A N 1
ATOM 578 C CA . ALA A 1 77 ? -2.932 12.579 -16.147 1.00 83.62 77 ALA A CA 1
ATOM 579 C C . ALA A 1 77 ? -3.546 11.225 -15.752 1.00 83.62 77 ALA A C 1
ATOM 581 O O . ALA A 1 77 ? -3.697 10.319 -16.576 1.00 83.62 77 ALA A O 1
ATOM 582 N N . VAL A 1 78 ? -3.927 11.108 -14.485 1.00 78.31 78 VAL A N 1
ATOM 583 C CA . VAL A 1 78 ? -4.548 9.945 -13.858 1.00 78.31 78 VAL A CA 1
ATOM 584 C C . VAL A 1 78 ? -5.866 10.395 -13.237 1.00 78.31 78 VAL A C 1
ATOM 586 O O . VAL A 1 78 ? -5.883 11.220 -12.333 1.00 78.31 78 VAL A O 1
ATOM 589 N N . GLY A 1 79 ? -6.984 9.848 -13.713 1.00 70.06 79 GLY A N 1
ATOM 590 C CA . GLY A 1 79 ? -8.319 10.189 -13.214 1.00 70.06 79 GLY A CA 1
ATOM 591 C C . GLY A 1 79 ? -9.353 10.342 -14.326 1.00 70.06 79 GLY A C 1
ATOM 592 O O . GLY A 1 79 ? -9.021 10.344 -15.512 1.00 70.06 79 GLY A O 1
ATOM 593 N N . GLY A 1 80 ? -10.626 10.417 -13.937 1.00 66.44 80 GLY A N 1
ATOM 594 C CA . GLY A 1 80 ? -11.725 10.720 -14.853 1.00 66.44 80 GLY A CA 1
ATOM 595 C C . GLY A 1 80 ? -11.800 12.217 -15.188 1.00 66.44 80 GLY A C 1
ATOM 596 O O . GLY A 1 80 ? -11.212 13.029 -14.476 1.00 66.44 80 GLY A O 1
ATOM 597 N N . PRO A 1 81 ? -12.551 12.600 -16.235 1.00 61.34 81 PRO A N 1
ATOM 598 C CA . PRO A 1 81 ? -12.711 13.999 -16.654 1.00 61.34 81 PRO A CA 1
ATOM 599 C C . PRO A 1 81 ? -13.393 14.896 -15.605 1.00 61.34 81 PRO A C 1
ATOM 601 O O . PRO A 1 81 ? -13.399 16.111 -15.770 1.00 61.34 81 PRO A O 1
ATOM 604 N N . ASP A 1 82 ? -13.952 14.305 -14.547 1.00 64.69 82 ASP A N 1
ATOM 605 C CA . ASP A 1 82 ? -14.722 14.991 -13.506 1.00 64.69 82 ASP A CA 1
ATOM 606 C C . ASP A 1 82 ? -13.873 15.437 -12.296 1.00 64.69 82 ASP A C 1
ATOM 608 O O . ASP A 1 82 ? -14.418 15.966 -11.329 1.00 64.69 82 ASP A O 1
ATOM 612 N N . ALA A 1 83 ? -12.554 15.210 -12.303 1.00 64.75 83 ALA A N 1
ATOM 613 C CA . ALA A 1 83 ? -11.672 15.697 -11.240 1.00 64.75 83 ALA A CA 1
ATOM 614 C C . ALA A 1 83 ? -11.446 17.218 -11.370 1.00 64.75 83 ALA A C 1
ATOM 616 O O . ALA A 1 83 ? -11.085 17.693 -12.445 1.00 64.75 83 ALA A O 1
ATOM 617 N N . GLU A 1 84 ? -11.632 17.973 -10.278 1.00 66.50 84 GLU A N 1
ATOM 618 C CA . GLU A 1 84 ? -11.444 19.440 -10.253 1.00 66.50 84 GLU A CA 1
ATOM 619 C C . GLU A 1 84 ? -10.017 19.861 -10.635 1.00 66.50 84 GLU A C 1
ATOM 621 O O . GLU A 1 84 ? -9.829 20.879 -11.302 1.00 66.50 84 GLU A O 1
ATOM 626 N N . GLU A 1 85 ? -9.022 19.045 -10.276 1.00 71.31 85 GLU A N 1
ATOM 627 C CA . GLU A 1 85 ? -7.642 19.177 -10.733 1.00 71.31 85 GLU A CA 1
ATOM 628 C C . GLU A 1 85 ? -7.164 17.855 -11.356 1.00 71.31 85 GLU A C 1
ATOM 630 O O . GLU A 1 85 ? -7.371 16.784 -10.772 1.00 71.31 85 GLU A O 1
ATOM 635 N N . PRO A 1 86 ? -6.523 17.893 -12.540 1.00 74.38 86 PRO A N 1
ATOM 636 C CA . PRO A 1 86 ? -5.968 16.699 -13.158 1.00 74.38 86 PRO A CA 1
ATOM 637 C C . PRO A 1 86 ? -4.764 16.214 -12.343 1.00 74.38 86 PRO A C 1
ATOM 639 O O . PRO A 1 86 ? -3.667 16.757 -12.452 1.00 74.38 86 PRO A O 1
ATOM 642 N N . LEU A 1 87 ? -4.977 15.174 -11.538 1.00 79.69 87 LEU A N 1
ATOM 643 C CA . LEU A 1 87 ? -3.912 14.448 -10.848 1.00 79.69 87 LEU A CA 1
ATOM 644 C C . LEU A 1 87 ? -2.964 13.828 -11.873 1.00 79.69 87 LEU A C 1
ATOM 646 O O . LEU A 1 87 ? -3.413 13.254 -12.864 1.00 79.69 87 LEU A O 1
ATOM 650 N N . THR A 1 88 ? -1.657 13.902 -11.640 1.00 88.56 88 THR A N 1
ATOM 651 C CA . THR A 1 88 ? -0.679 13.161 -12.443 1.00 88.56 88 THR A CA 1
ATOM 652 C C . THR A 1 88 ? -0.307 11.838 -11.779 1.00 88.56 88 THR A C 1
ATOM 654 O O . THR A 1 88 ? -0.483 11.646 -10.574 1.00 88.56 88 THR A O 1
ATOM 657 N N . LEU A 1 89 ? 0.254 10.904 -12.550 1.00 84.56 89 LEU A N 1
ATOM 658 C CA . LEU A 1 89 ? 0.799 9.658 -12.001 1.00 84.56 89 LEU A CA 1
ATOM 659 C C . LEU A 1 89 ? 1.875 9.930 -10.936 1.00 84.56 89 LEU A C 1
ATOM 661 O O . LEU A 1 89 ? 1.973 9.198 -9.951 1.00 84.56 89 LEU A O 1
ATOM 665 N N . GLY A 1 90 ? 2.663 10.991 -11.116 1.00 83.44 90 GLY A N 1
ATOM 666 C CA . GLY A 1 90 ? 3.642 11.459 -10.142 1.00 83.44 90 GLY A CA 1
ATOM 667 C C . GLY A 1 90 ? 3.001 11.876 -8.822 1.00 83.44 90 GLY A C 1
ATOM 668 O O . GLY A 1 90 ? 3.485 11.458 -7.773 1.00 83.44 90 GLY A O 1
ATOM 669 N N . ASP A 1 91 ? 1.899 12.625 -8.871 1.00 82.94 91 ASP A N 1
ATOM 670 C CA . ASP A 1 91 ? 1.189 13.086 -7.671 1.00 82.94 91 ASP A CA 1
ATOM 671 C C . ASP A 1 91 ? 0.600 11.911 -6.888 1.00 82.94 91 ASP A C 1
ATOM 673 O O . ASP A 1 91 ? 0.756 11.828 -5.670 1.00 82.94 91 ASP A O 1
ATOM 677 N N . VAL A 1 92 ? 0.003 10.945 -7.593 1.00 79.75 92 VAL A N 1
ATOM 678 C CA . VAL A 1 92 ? -0.551 9.728 -6.980 1.00 79.75 92 VAL A CA 1
ATOM 679 C C . VAL A 1 92 ? 0.538 8.913 -6.280 1.00 79.75 92 VAL A C 1
ATOM 681 O O . VAL A 1 92 ? 0.331 8.431 -5.170 1.00 79.75 92 VAL A O 1
ATOM 684 N N . LEU A 1 93 ? 1.711 8.767 -6.902 1.00 77.38 93 LEU A N 1
ATOM 685 C CA . LEU A 1 93 ? 2.831 8.014 -6.326 1.00 77.38 93 LEU A CA 1
ATOM 686 C C . LEU A 1 93 ? 3.555 8.762 -5.199 1.00 77.38 93 LEU A C 1
ATOM 688 O O . LEU A 1 93 ? 4.182 8.125 -4.351 1.00 77.38 93 LEU A O 1
ATOM 692 N N . ALA A 1 94 ? 3.526 10.095 -5.217 1.00 80.69 94 ALA A N 1
ATOM 693 C CA . ALA A 1 94 ? 4.121 10.937 -4.186 1.00 80.69 94 ALA A CA 1
ATOM 694 C C . ALA A 1 94 ? 3.206 11.117 -2.969 1.00 80.69 94 ALA A C 1
ATOM 696 O O . ALA A 1 94 ? 3.695 11.501 -1.906 1.00 80.69 94 ALA A O 1
ATOM 697 N N . SER A 1 95 ? 1.907 10.855 -3.117 1.00 75.88 95 SER A N 1
ATOM 698 C CA . SER A 1 95 ? 0.954 11.032 -2.034 1.00 75.88 95 SER A CA 1
ATOM 699 C C . SER A 1 95 ? 1.190 10.037 -0.897 1.00 75.88 95 SER A C 1
ATOM 701 O O . SER A 1 95 ? 1.255 8.825 -1.097 1.00 75.88 95 SER A O 1
ATOM 703 N N . ASP A 1 96 ? 1.259 10.564 0.325 1.00 72.31 96 ASP A N 1
ATOM 704 C CA . ASP A 1 96 ? 1.184 9.778 1.560 1.00 72.31 96 ASP A CA 1
ATOM 705 C C . ASP A 1 96 ? -0.273 9.522 1.990 1.00 72.31 96 ASP A C 1
ATOM 707 O O . ASP A 1 96 ? -0.512 8.876 3.012 1.00 72.31 96 ASP A O 1
ATOM 711 N N . THR A 1 97 ? -1.257 10.030 1.237 1.00 72.94 97 THR A N 1
ATOM 712 C CA . THR A 1 97 ? -2.669 9.745 1.505 1.00 72.94 97 THR A CA 1
ATOM 713 C C . THR A 1 97 ? -2.968 8.284 1.219 1.00 72.94 97 THR A C 1
ATOM 715 O O . THR A 1 97 ? -2.531 7.728 0.212 1.00 72.94 97 THR A O 1
ATOM 718 N N . GLU A 1 98 ? -3.767 7.673 2.082 1.00 67.81 98 GLU A N 1
ATOM 719 C CA . GLU A 1 98 ? -4.198 6.297 1.900 1.00 67.81 98 GLU A CA 1
ATOM 720 C C . GLU A 1 98 ? -4.992 6.121 0.596 1.00 67.81 98 GLU A C 1
ATOM 722 O O . GLU A 1 98 ? -5.791 6.977 0.213 1.00 67.81 98 GLU A O 1
ATOM 727 N N . ASP A 1 99 ? -4.763 5.003 -0.093 1.00 74.06 99 ASP A N 1
ATOM 728 C CA . ASP A 1 99 ? -5.438 4.680 -1.349 1.00 74.06 99 ASP A CA 1
ATOM 729 C C . ASP A 1 99 ? -6.967 4.608 -1.124 1.00 74.06 99 ASP A C 1
ATOM 731 O O . ASP A 1 99 ? -7.426 3.875 -0.233 1.00 74.06 99 ASP A O 1
ATOM 735 N N . PRO A 1 100 ? -7.786 5.337 -1.909 1.00 76.19 100 PRO A N 1
ATOM 736 C CA . PRO A 1 100 ? -9.240 5.308 -1.769 1.00 76.19 100 PRO A CA 1
ATOM 737 C C . PRO A 1 100 ? -9.822 3.901 -1.948 1.00 76.19 100 PRO A C 1
ATOM 739 O O . PRO A 1 100 ? -10.820 3.573 -1.307 1.00 76.19 100 PRO A O 1
ATOM 742 N N . SER A 1 101 ? -9.195 3.041 -2.758 1.00 73.25 101 SER A N 1
ATOM 743 C CA . SER A 1 101 ? -9.633 1.652 -2.926 1.00 73.25 101 SER A CA 1
ATOM 744 C C . SER A 1 101 ? -9.408 0.822 -1.658 1.00 73.25 101 SER A C 1
ATOM 746 O O . SER A 1 101 ? -10.279 0.043 -1.268 1.00 73.25 101 SER A O 1
ATOM 748 N N . GLN A 1 102 ? -8.297 1.053 -0.952 1.00 78.88 102 GLN A N 1
ATOM 749 C CA . GLN A 1 102 ? -8.025 0.418 0.338 1.00 78.88 102 GLN A CA 1
ATOM 750 C C . GLN A 1 102 ? -8.939 0.957 1.435 1.00 78.88 102 GLN A C 1
ATOM 752 O O . GLN A 1 102 ? -9.456 0.185 2.241 1.00 78.88 102 GLN A O 1
ATOM 757 N N . THR A 1 103 ? -9.213 2.263 1.420 1.00 81.00 103 THR A N 1
ATOM 758 C CA . THR A 1 103 ? -10.198 2.878 2.317 1.00 81.00 103 THR A CA 1
ATOM 759 C C . THR A 1 103 ? -11.581 2.255 2.113 1.00 81.00 103 THR A C 1
ATOM 761 O O . THR A 1 103 ? -12.238 1.878 3.083 1.00 81.00 103 THR A O 1
ATOM 764 N N . ALA A 1 104 ? -12.011 2.087 0.859 1.00 81.44 104 ALA A N 1
ATOM 765 C CA . ALA A 1 104 ? -13.280 1.451 0.524 1.00 81.44 104 ALA A CA 1
ATOM 766 C C . ALA A 1 104 ? -13.327 -0.024 0.953 1.00 81.44 104 ALA A C 1
ATOM 768 O O . ALA A 1 104 ? -14.309 -0.441 1.564 1.00 81.44 104 ALA A O 1
ATOM 769 N N . ALA A 1 105 ? -12.266 -0.795 0.694 1.00 82.69 105 ALA A N 1
ATOM 770 C CA . ALA A 1 105 ? -12.172 -2.193 1.116 1.00 82.69 105 ALA A CA 1
ATOM 771 C C . ALA A 1 105 ? -12.278 -2.330 2.642 1.00 82.69 105 ALA A C 1
ATOM 773 O O . ALA A 1 105 ? -13.120 -3.072 3.142 1.00 82.69 105 ALA A O 1
ATOM 774 N N . ARG A 1 106 ? -11.520 -1.521 3.390 1.00 82.94 106 ARG A N 1
ATOM 775 C CA . ARG A 1 106 ? -11.582 -1.496 4.855 1.00 82.94 106 ARG A CA 1
ATOM 776 C C . ARG A 1 106 ? -12.971 -1.108 5.365 1.00 82.94 106 ARG A C 1
ATOM 778 O O . ARG A 1 106 ? -13.441 -1.682 6.342 1.00 82.94 106 ARG A O 1
ATOM 785 N N . ASN A 1 107 ? -13.640 -0.154 4.716 1.00 86.56 107 ASN A N 1
ATOM 786 C CA . ASN A 1 107 ? -15.006 0.223 5.078 1.00 86.56 107 ASN A CA 1
ATOM 787 C C . ASN A 1 107 ? -15.991 -0.937 4.880 1.00 86.56 107 ASN A C 1
ATOM 789 O O . ASN A 1 107 ? -16.848 -1.138 5.737 1.00 86.56 107 ASN A O 1
ATOM 793 N N . LEU A 1 108 ? -15.858 -1.713 3.800 1.00 87.31 108 LEU A N 1
ATOM 794 C CA . LEU A 1 108 ? -16.678 -2.907 3.573 1.00 87.31 108 LEU A CA 1
ATOM 795 C C . LEU A 1 108 ? -16.434 -3.973 4.649 1.00 87.31 108 LEU A C 1
ATOM 797 O O . LEU A 1 108 ? -17.397 -4.514 5.194 1.00 87.31 108 LEU A O 1
ATOM 801 N N . ASP A 1 109 ? -15.174 -4.220 5.008 1.00 86.06 109 ASP A N 1
ATOM 802 C CA . ASP A 1 109 ? -14.816 -5.177 6.062 1.00 86.06 109 ASP A CA 1
ATOM 803 C C . ASP A 1 109 ? -15.385 -4.756 7.426 1.00 86.06 109 ASP A C 1
ATOM 805 O O . ASP A 1 109 ? -15.969 -5.572 8.145 1.00 86.06 109 ASP A O 1
ATOM 809 N N . TRP A 1 110 ? -15.286 -3.466 7.775 1.00 87.25 110 TRP A N 1
ATOM 810 C CA . TRP A 1 110 ? -15.873 -2.930 9.006 1.00 87.25 110 TRP A CA 1
ATOM 811 C C . TRP A 1 110 ? -17.396 -2.985 9.003 1.00 87.25 110 TRP A C 1
ATOM 813 O O . TRP A 1 110 ? -17.979 -3.347 10.021 1.00 87.25 110 TRP A O 1
ATOM 823 N N . GLN A 1 111 ? -18.053 -2.659 7.889 1.00 90.06 111 GLN A N 1
ATOM 824 C CA . GLN A 1 111 ? -19.510 -2.774 7.771 1.00 90.06 111 GLN A CA 1
ATOM 825 C C . GLN A 1 111 ? -19.970 -4.219 7.978 1.00 90.06 111 GLN A C 1
ATOM 827 O O . GLN A 1 111 ? -20.927 -4.461 8.716 1.00 90.06 111 GLN A O 1
ATOM 832 N N . ALA A 1 112 ? -19.262 -5.178 7.377 1.00 89.62 112 ALA A N 1
ATOM 833 C CA . ALA A 1 112 ? -19.548 -6.594 7.543 1.00 89.62 112 ALA A CA 1
ATOM 834 C C . ALA A 1 112 ? -19.348 -7.047 8.998 1.00 89.62 112 ALA A C 1
ATOM 836 O O . ALA A 1 112 ? -20.207 -7.742 9.538 1.00 89.62 112 ALA A O 1
ATOM 837 N N . LEU A 1 113 ? -18.275 -6.604 9.664 1.00 89.38 113 LEU A N 1
ATOM 838 C CA . LEU A 1 113 ? -18.049 -6.890 11.081 1.00 89.38 113 LEU A CA 1
ATOM 839 C C . LEU A 1 113 ? -19.152 -6.287 11.960 1.00 89.38 113 LEU A C 1
ATOM 841 O O . LEU A 1 113 ? -19.737 -7.001 12.771 1.00 89.38 113 LEU A O 1
ATOM 845 N N . VAL A 1 114 ? -19.459 -4.997 11.792 1.00 90.56 114 VAL A N 1
ATOM 846 C CA . VAL A 1 114 ? -20.464 -4.266 12.583 1.00 90.56 114 VAL A CA 1
ATOM 847 C C . VAL A 1 114 ? -21.834 -4.937 12.490 1.00 90.56 114 VAL A C 1
ATOM 849 O O . VAL A 1 114 ? -22.514 -5.057 13.505 1.00 90.56 114 VAL A O 1
ATOM 852 N N . ALA A 1 115 ? -22.202 -5.463 11.318 1.00 90.00 115 ALA A N 1
ATOM 853 C CA . ALA A 1 115 ? -23.447 -6.208 11.130 1.00 90.00 115 ALA A CA 1
ATOM 854 C C . ALA A 1 115 ? -23.543 -7.502 11.968 1.00 90.00 115 ALA A C 1
ATOM 856 O O . ALA A 1 115 ? -24.641 -8.018 12.169 1.00 90.00 115 ALA A O 1
ATOM 857 N N . THR A 1 116 ? -22.418 -8.034 12.460 1.00 88.88 116 THR A N 1
ATOM 858 C CA . THR A 1 116 ? -22.369 -9.251 13.293 1.00 88.88 116 THR A CA 1
ATOM 859 C C . THR A 1 116 ? -22.289 -8.978 14.797 1.00 88.88 116 THR A C 1
ATOM 861 O O . THR A 1 116 ? -22.389 -9.917 15.590 1.00 88.88 116 THR A O 1
ATOM 864 N N . LEU A 1 117 ? -22.091 -7.720 15.207 1.00 91.31 117 LEU A N 1
ATOM 865 C CA . LEU A 1 117 ? -21.894 -7.357 16.609 1.00 91.31 117 LEU A CA 1
ATOM 866 C C . LEU A 1 117 ? -23.217 -7.334 17.383 1.00 91.31 117 LEU A C 1
ATOM 868 O O . LEU A 1 117 ? -24.252 -6.904 16.878 1.00 91.31 117 LEU A O 1
ATOM 872 N N . ASP A 1 118 ? -23.167 -7.777 18.640 1.00 90.81 118 ASP A N 1
ATOM 873 C CA . ASP A 1 118 ? -24.281 -7.635 19.574 1.00 90.81 118 ASP A CA 1
ATOM 874 C C . ASP A 1 118 ? -24.326 -6.224 20.188 1.00 90.81 118 ASP A C 1
ATOM 876 O O . ASP A 1 118 ? -23.363 -5.459 20.120 1.00 90.81 118 ASP A O 1
ATOM 880 N N . GLU A 1 119 ? -25.461 -5.872 20.801 1.00 89.25 119 GLU A N 1
ATOM 881 C CA . GLU A 1 119 ? -25.712 -4.545 21.391 1.00 89.25 119 GLU A CA 1
ATOM 882 C C . GLU A 1 119 ? -24.596 -4.106 22.357 1.00 89.25 119 GLU A C 1
ATOM 884 O O . GLU A 1 119 ? -24.168 -2.953 22.355 1.00 89.25 119 GLU A O 1
ATOM 889 N N . TRP A 1 120 ? -24.053 -5.048 23.129 1.00 89.25 120 TRP A N 1
ATOM 890 C CA . TRP A 1 120 ? -22.978 -4.796 24.086 1.00 89.25 120 TRP A CA 1
ATOM 891 C C . TRP A 1 120 ? -21.629 -4.538 23.411 1.00 89.25 120 TRP A C 1
ATOM 893 O O . TRP A 1 120 ? -20.900 -3.630 23.817 1.00 89.25 120 TRP A O 1
ATOM 903 N N . ALA A 1 121 ? -21.277 -5.319 22.386 1.00 88.81 121 ALA A N 1
ATOM 904 C CA . ALA A 1 121 ? -20.060 -5.090 21.616 1.00 88.81 121 ALA A CA 1
ATOM 905 C C . ALA A 1 121 ? -20.133 -3.772 20.833 1.00 88.81 121 ALA A C 1
ATOM 907 O O . ALA A 1 121 ? -19.131 -3.059 20.774 1.00 88.81 121 ALA A O 1
ATOM 908 N N . LEU A 1 122 ? -21.310 -3.411 20.310 1.00 90.56 122 LEU A N 1
ATOM 909 C CA . LEU A 1 122 ? -21.554 -2.111 19.680 1.00 90.56 122 LEU A CA 1
ATOM 910 C C . LEU A 1 122 ? -21.403 -0.956 20.672 1.00 90.56 122 LEU A C 1
ATOM 912 O O . LEU A 1 122 ? -20.724 0.016 20.355 1.00 90.56 122 LEU A O 1
ATOM 916 N N . ALA A 1 123 ? -21.953 -1.065 21.884 1.00 89.75 123 ALA A N 1
ATOM 917 C CA . ALA A 1 123 ? -21.801 -0.034 22.914 1.00 89.75 123 ALA A CA 1
ATOM 918 C C . ALA A 1 123 ? -20.325 0.206 23.279 1.00 89.75 123 ALA A C 1
ATOM 920 O O . ALA A 1 123 ? -19.878 1.347 23.411 1.00 89.75 123 ALA A O 1
ATOM 921 N N . VAL A 1 124 ? -19.537 -0.869 23.390 1.00 91.62 124 VAL A N 1
ATOM 922 C CA . VAL A 1 124 ? -18.088 -0.760 23.609 1.00 91.62 124 VAL A CA 1
ATOM 923 C C . VAL A 1 124 ? -17.382 -0.162 22.390 1.00 91.62 124 VAL A C 1
ATOM 925 O O . VAL A 1 124 ? -16.498 0.672 22.568 1.00 91.62 124 VAL A O 1
ATOM 928 N N . LEU A 1 125 ? -17.758 -0.554 21.170 1.00 91.19 125 LEU A N 1
ATOM 929 C CA . LEU A 1 125 ? -17.171 -0.022 19.940 1.00 91.19 125 LEU A CA 1
ATOM 930 C C . LEU A 1 125 ? -17.425 1.486 19.799 1.00 91.19 125 LEU A C 1
ATOM 932 O O . LEU A 1 125 ? -16.477 2.225 19.555 1.00 91.19 125 LEU A O 1
ATOM 936 N N . HIS A 1 126 ? -18.660 1.945 20.015 1.00 90.69 126 HIS A N 1
ATOM 937 C CA . HIS A 1 126 ? -19.013 3.368 19.995 1.00 90.69 126 HIS A CA 1
ATOM 938 C C . HIS A 1 126 ? -18.255 4.155 21.063 1.00 90.69 126 HIS A C 1
ATOM 940 O O . HIS A 1 126 ? -17.649 5.171 20.753 1.00 90.69 126 HIS A O 1
ATOM 946 N N . CYS A 1 127 ? -18.172 3.636 22.291 1.00 90.25 127 CYS A N 1
ATOM 947 C CA . CYS A 1 127 ? -17.374 4.265 23.344 1.00 90.25 127 CYS A CA 1
ATOM 948 C C . CYS A 1 127 ? -15.898 4.432 22.957 1.00 90.25 127 CYS A C 1
ATOM 950 O O . CYS A 1 127 ? -15.289 5.440 23.306 1.00 90.25 127 CYS A O 1
ATOM 952 N N . LEU A 1 128 ? -15.312 3.443 22.275 1.00 89.00 128 LEU A N 1
ATOM 953 C CA . LEU A 1 128 ? -13.930 3.523 21.803 1.00 89.00 128 LEU A CA 1
ATOM 954 C C . LEU A 1 128 ? -13.782 4.498 20.627 1.00 89.00 128 LEU A C 1
ATOM 956 O O . LEU A 1 128 ? -12.775 5.196 20.567 1.00 89.00 128 LEU A O 1
ATOM 960 N N . ALA A 1 129 ? -14.763 4.548 19.722 1.00 88.81 129 ALA A N 1
ATOM 961 C CA . ALA A 1 129 ? -14.771 5.450 18.572 1.00 88.81 129 ALA A CA 1
ATOM 962 C C . ALA A 1 129 ? -14.951 6.923 18.977 1.00 88.81 129 ALA A C 1
ATOM 964 O O . ALA A 1 129 ? -14.295 7.790 18.411 1.00 88.81 129 ALA A O 1
ATOM 965 N N . ASP A 1 130 ? -15.778 7.190 19.990 1.00 90.44 130 ASP A N 1
ATOM 966 C CA . ASP A 1 130 ? -16.036 8.532 20.526 1.00 90.44 130 ASP A CA 1
ATOM 967 C C . ASP A 1 130 ? -14.960 8.989 21.538 1.00 90.44 130 ASP A C 1
ATOM 969 O O . ASP A 1 130 ? -15.086 10.048 22.150 1.00 90.44 130 ASP A O 1
ATOM 973 N N . GLU A 1 131 ? -13.912 8.181 21.752 1.00 87.25 131 GLU A N 1
ATOM 974 C CA . GLU A 1 131 ? -12.828 8.412 22.725 1.00 87.25 131 GLU A CA 1
ATOM 975 C C . GLU A 1 131 ? -13.312 8.596 24.180 1.00 87.25 131 GLU A C 1
ATOM 977 O O . GLU A 1 131 ? -12.644 9.190 25.035 1.00 87.25 131 GLU A O 1
ATOM 982 N N . VAL A 1 132 ? -14.478 8.033 24.495 1.00 87.56 132 VAL A N 1
ATOM 983 C CA . VAL A 1 132 ? -15.108 8.111 25.812 1.00 87.56 132 VAL A CA 1
ATOM 984 C C . VAL A 1 132 ? -14.531 7.046 26.750 1.00 87.56 132 VAL A C 1
ATOM 986 O O . VAL A 1 132 ? -14.051 5.981 26.349 1.00 87.56 132 VAL A O 1
ATOM 989 N N . ARG A 1 133 ? -14.564 7.305 28.062 1.00 87.81 133 ARG A N 1
ATOM 990 C CA . ARG A 1 133 ? -14.092 6.336 29.059 1.00 87.81 133 ARG A CA 1
ATOM 991 C C . ARG A 1 133 ? -15.082 5.178 29.183 1.00 87.81 133 ARG A C 1
ATOM 993 O O . ARG A 1 133 ? -16.250 5.388 29.477 1.00 87.81 133 ARG A O 1
ATOM 1000 N N . LEU A 1 134 ? -14.583 3.937 29.175 1.00 86.31 134 LEU A N 1
ATOM 1001 C CA . LEU A 1 134 ? -15.386 2.715 29.415 1.00 86.31 134 LEU A CA 1
ATOM 1002 C C . LEU A 1 134 ? -16.181 2.719 30.736 1.00 86.31 134 LEU A C 1
ATOM 1004 O O . LEU A 1 134 ? -17.103 1.928 30.921 1.00 86.31 134 LEU A O 1
ATOM 1008 N N . GLN A 1 135 ? -15.808 3.581 31.683 1.00 86.50 135 GLN A N 1
ATOM 1009 C CA . GLN A 1 135 ? -16.545 3.762 32.929 1.00 86.50 135 GLN A CA 1
ATOM 1010 C C . GLN A 1 135 ? -17.918 4.409 32.702 1.00 86.50 135 GLN A C 1
ATOM 1012 O O . GLN A 1 135 ? -18.852 4.101 33.434 1.00 86.50 135 GLN A O 1
ATOM 1017 N N . GLU A 1 136 ? -18.054 5.241 31.671 1.00 87.12 136 GLU A N 1
ATOM 1018 C CA . GLU A 1 136 ? -19.310 5.898 31.309 1.00 87.12 136 GLU A CA 1
ATOM 1019 C C . GLU A 1 136 ? -20.311 4.883 30.742 1.00 87.12 136 GLU A C 1
ATOM 1021 O O . GLU A 1 136 ? -21.469 4.870 31.155 1.00 87.12 136 GLU A O 1
ATOM 1026 N N . VAL A 1 137 ? -19.839 3.928 29.935 1.00 87.94 137 VAL A N 1
ATOM 1027 C CA . VAL A 1 137 ? -20.625 2.764 29.475 1.00 87.94 137 VAL A CA 1
ATOM 1028 C C . VAL A 1 137 ? -21.105 1.925 30.659 1.00 87.94 137 VAL A C 1
ATOM 1030 O O . VAL A 1 137 ? -22.266 1.526 30.720 1.00 87.94 137 VAL A O 1
ATOM 1033 N N . ALA A 1 138 ? -20.232 1.688 31.645 1.00 89.75 138 ALA A N 1
ATOM 1034 C CA . ALA A 1 138 ? -20.601 0.948 32.850 1.00 89.75 138 ALA A CA 1
ATOM 1035 C C . ALA A 1 138 ? -21.729 1.654 33.621 1.00 89.75 138 ALA A C 1
ATOM 1037 O O . ALA A 1 138 ? -22.688 1.008 34.040 1.00 89.75 138 ALA A O 1
ATOM 1038 N N . THR A 1 139 ? -21.649 2.983 33.756 1.00 89.62 139 THR A N 1
ATOM 1039 C CA . THR A 1 139 ? -22.704 3.777 34.401 1.00 89.62 139 THR A CA 1
ATOM 1040 C C . THR A 1 139 ? -23.995 3.836 33.588 1.00 89.62 139 THR A C 1
ATOM 1042 O O . THR A 1 139 ? -25.064 3.699 34.175 1.00 89.62 139 THR A O 1
ATOM 1045 N N . GLN A 1 140 ? -23.919 3.977 32.261 1.00 88.00 140 GLN A N 1
ATOM 1046 C CA . GLN A 1 140 ? -25.088 4.039 31.373 1.00 88.00 140 GLN A CA 1
ATOM 1047 C C . GLN A 1 140 ? -25.887 2.733 31.379 1.00 88.00 140 GLN A C 1
ATOM 1049 O O . GLN A 1 140 ? -27.114 2.764 31.405 1.00 88.00 140 GLN A O 1
ATOM 1054 N N . HIS A 1 141 ? -25.202 1.589 31.416 1.00 87.88 141 HIS A N 1
ATOM 1055 C CA . HIS A 1 141 ? -25.847 0.276 31.441 1.00 87.88 141 HIS A CA 1
ATOM 1056 C C . HIS A 1 141 ? -26.053 -0.287 32.857 1.00 87.88 141 HIS A C 1
ATOM 1058 O O . HIS A 1 141 ? -26.559 -1.398 33.001 1.00 87.88 141 HIS A O 1
ATOM 1064 N N . GLY A 1 142 ? -25.671 0.449 33.909 1.00 89.88 142 GLY A N 1
ATOM 1065 C CA . GLY A 1 142 ? -25.848 0.025 35.303 1.00 89.88 142 GLY A CA 1
ATOM 1066 C C . GLY A 1 142 ? -25.059 -1.234 35.686 1.00 89.88 142 GLY A C 1
ATOM 1067 O O . GLY A 1 142 ? -25.481 -1.987 36.563 1.00 89.88 142 GLY A O 1
ATOM 1068 N N . VAL A 1 143 ? -23.925 -1.487 35.027 1.00 92.25 143 VAL A N 1
ATOM 1069 C CA . VAL A 1 143 ? -23.098 -2.689 35.219 1.00 92.25 143 VAL A CA 1
ATOM 1070 C C . VAL A 1 143 ? -21.753 -2.359 35.861 1.00 92.25 143 VAL A C 1
ATOM 1072 O O . VAL A 1 143 ? -21.291 -1.219 35.879 1.00 92.25 143 VAL A O 1
ATOM 1075 N N . SER A 1 144 ? -21.075 -3.379 36.390 1.00 92.00 144 SER A N 1
ATOM 1076 C CA . SER A 1 144 ? -19.716 -3.211 36.899 1.00 92.00 144 SER A CA 1
ATOM 1077 C C . SER A 1 144 ? -18.711 -3.002 35.759 1.00 92.00 144 SER A C 1
ATOM 1079 O O . SER A 1 144 ? -18.866 -3.490 34.636 1.00 92.00 144 SER A O 1
ATOM 1081 N N . ARG A 1 145 ? -17.589 -2.351 36.083 1.00 90.00 145 ARG A N 1
ATOM 1082 C CA . ARG A 1 145 ? -16.454 -2.194 35.160 1.00 90.00 145 ARG A CA 1
ATOM 1083 C C . ARG A 1 145 ? -15.908 -3.539 34.660 1.00 90.00 145 ARG A C 1
ATOM 1085 O O . ARG A 1 145 ? -15.449 -3.621 33.525 1.00 90.00 145 ARG A O 1
ATOM 1092 N N . SER A 1 146 ? -15.944 -4.587 35.488 1.00 91.75 146 SER A N 1
ATOM 1093 C CA . SER A 1 146 ? -15.480 -5.925 35.095 1.00 91.75 146 SER A CA 1
ATOM 1094 C C . SER A 1 146 ? -16.355 -6.543 34.002 1.00 91.75 146 SER A C 1
ATOM 1096 O O . SER A 1 146 ? -15.824 -7.195 33.106 1.00 91.75 146 SER A O 1
ATOM 1098 N N . THR A 1 147 ? -17.664 -6.288 34.021 1.00 91.44 147 THR A N 1
ATOM 1099 C CA . THR A 1 147 ? -18.586 -6.744 32.973 1.00 91.44 147 THR A CA 1
ATOM 1100 C C . THR A 1 147 ? -18.287 -6.061 31.640 1.00 91.44 147 THR A C 1
ATOM 1102 O O . THR A 1 147 ? -18.116 -6.745 30.632 1.00 91.44 147 THR A O 1
ATOM 1105 N N . VAL A 1 148 ? -18.101 -4.736 31.642 1.00 91.56 148 VAL A N 1
ATOM 1106 C CA . VAL A 1 148 ? -17.708 -3.978 30.435 1.00 91.56 148 VAL A CA 1
ATOM 1107 C C . VAL A 1 148 ? -16.350 -4.441 29.902 1.00 91.56 148 VAL A C 1
ATOM 1109 O O . VAL A 1 148 ? -16.154 -4.571 28.695 1.00 91.56 148 VAL A O 1
ATOM 1112 N N . GLN A 1 149 ? -15.411 -4.761 30.794 1.00 91.81 149 GLN A N 1
ATOM 1113 C CA . GLN A 1 149 ? -14.129 -5.347 30.408 1.00 91.81 149 GLN A CA 1
ATOM 1114 C C . GLN A 1 149 ? -14.302 -6.713 29.717 1.00 91.81 149 GLN A C 1
ATOM 1116 O O . GLN A 1 149 ? -13.594 -7.001 28.751 1.00 91.81 149 GLN A O 1
ATOM 1121 N N . GLY A 1 150 ? -15.253 -7.534 30.174 1.00 92.69 150 GLY A N 1
ATOM 1122 C CA . GLY A 1 150 ? -15.635 -8.784 29.515 1.00 92.69 150 GLY A CA 1
ATOM 1123 C C . GLY A 1 150 ? -16.184 -8.560 28.104 1.00 92.69 150 GLY A C 1
ATOM 1124 O O . GLY A 1 150 ? -15.745 -9.229 27.168 1.00 92.69 150 GLY A O 1
ATOM 1125 N N . TRP A 1 151 ? -17.065 -7.571 27.926 1.00 93.31 151 TRP A N 1
ATOM 1126 C CA . TRP A 1 151 ? -17.576 -7.178 26.606 1.00 93.31 151 TRP A CA 1
ATOM 1127 C C . TRP A 1 151 ? -16.453 -6.722 25.669 1.00 93.31 151 TRP A C 1
ATOM 1129 O O . TRP A 1 151 ? -16.378 -7.179 24.531 1.00 93.31 151 TRP A O 1
ATOM 1139 N N . ARG A 1 152 ? -15.509 -5.912 26.166 1.00 91.75 152 ARG A N 1
ATOM 1140 C CA . ARG A 1 152 ? -14.331 -5.476 25.398 1.00 91.75 152 ARG A CA 1
ATOM 1141 C C . ARG A 1 152 ? -13.453 -6.643 24.952 1.00 91.75 152 ARG A C 1
ATOM 1143 O O . ARG A 1 152 ? -12.992 -6.671 23.812 1.00 91.75 152 ARG A O 1
ATOM 1150 N N . ASN A 1 153 ? -13.201 -7.602 25.841 1.00 92.19 153 ASN A N 1
ATOM 1151 C CA . ASN A 1 153 ? -12.408 -8.783 25.504 1.00 92.19 153 ASN A CA 1
ATOM 1152 C C . ASN A 1 153 ? -13.109 -9.622 24.425 1.00 92.19 153 ASN A C 1
ATOM 1154 O O . ASN A 1 153 ? -12.458 -10.069 23.485 1.00 92.19 153 ASN A O 1
ATOM 11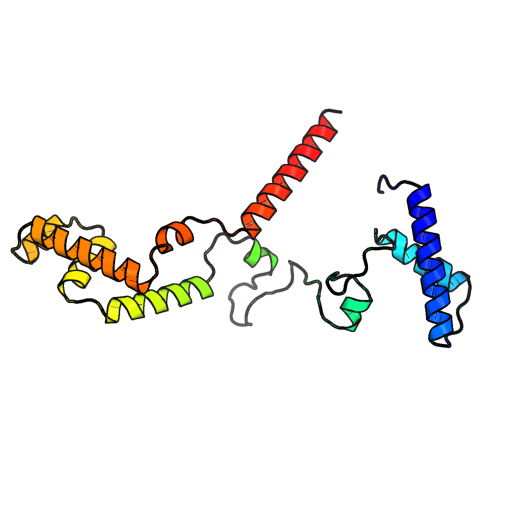58 N N . ARG A 1 154 ? -14.437 -9.765 24.507 1.00 90.12 154 ARG A N 1
ATOM 1159 C CA . ARG A 1 154 ? -15.234 -10.459 23.488 1.00 90.12 154 ARG A CA 1
ATOM 1160 C C . ARG A 1 154 ? -15.201 -9.743 22.137 1.00 90.12 154 ARG A C 1
ATOM 1162 O O . ARG A 1 154 ? -14.995 -10.401 21.124 1.00 90.12 154 ARG A O 1
ATOM 1169 N N . LEU A 1 155 ? -15.330 -8.414 22.123 1.00 91.56 155 LEU A N 1
ATOM 1170 C CA . LEU A 1 155 ? -15.164 -7.604 20.910 1.00 91.56 155 LEU A CA 1
ATOM 1171 C C . LEU A 1 155 ? -13.768 -7.807 20.300 1.00 91.56 155 LEU A C 1
ATOM 1173 O O . LEU A 1 155 ? -13.645 -7.990 19.095 1.00 91.56 155 LEU A O 1
ATOM 1177 N N . THR A 1 156 ? -12.723 -7.840 21.130 1.00 90.19 156 THR A N 1
ATOM 1178 C CA . THR A 1 156 ? -11.343 -8.079 20.671 1.00 90.19 156 THR A CA 1
ATOM 1179 C C . THR A 1 156 ? -11.197 -9.450 20.004 1.00 90.19 156 THR A C 1
ATOM 1181 O O . THR A 1 156 ? -10.540 -9.560 18.972 1.00 90.19 156 THR A O 1
ATOM 1184 N N . GLU A 1 157 ? -11.818 -10.486 20.569 1.00 89.50 157 GLU A N 1
ATOM 1185 C CA . GLU A 1 157 ? -11.802 -11.836 19.999 1.00 89.50 157 GLU A CA 1
ATOM 1186 C C . GLU A 1 157 ? -12.554 -11.898 18.664 1.00 89.50 157 GLU A C 1
ATOM 1188 O O . GLU A 1 157 ? -12.052 -12.467 17.697 1.00 89.50 157 GLU A O 1
ATOM 1193 N N . LEU A 1 158 ? -13.714 -11.237 18.572 1.00 89.12 158 LEU A N 1
ATOM 1194 C CA . LEU A 1 158 ? -14.484 -11.144 17.329 1.00 89.12 158 LEU A CA 1
ATOM 1195 C C . LEU A 1 158 ? -13.683 -10.448 16.227 1.00 89.12 158 LEU A C 1
ATOM 1197 O O . LEU A 1 158 ? -13.553 -11.000 15.136 1.00 89.12 158 LEU A O 1
ATOM 1201 N N . VAL A 1 159 ? -13.067 -9.304 16.535 1.00 88.94 159 VAL A N 1
ATOM 1202 C CA . VAL A 1 159 ? -12.193 -8.574 15.604 1.00 88.94 159 VAL A CA 1
ATOM 1203 C C . VAL A 1 159 ? -11.052 -9.467 15.110 1.00 88.94 159 VAL A C 1
ATOM 1205 O O . VAL A 1 159 ? -10.814 -9.539 13.907 1.00 88.94 159 VAL A O 1
ATOM 1208 N N . ARG A 1 160 ? -10.377 -10.200 16.008 1.00 88.25 160 ARG A N 1
ATOM 1209 C CA . ARG A 1 160 ? -9.297 -11.135 15.639 1.00 88.25 160 ARG A CA 1
ATOM 1210 C C . ARG A 1 160 ? -9.791 -12.291 14.774 1.00 88.25 160 ARG A C 1
ATOM 1212 O O . ARG A 1 160 ? -9.094 -12.687 13.848 1.00 88.25 160 ARG A O 1
ATOM 1219 N N . SER A 1 161 ? -10.967 -12.837 15.072 1.00 88.62 161 SER A N 1
ATOM 1220 C CA . SER A 1 161 ? -11.538 -13.947 14.304 1.00 88.62 161 SER A CA 1
ATOM 1221 C C . SER A 1 161 ? -11.969 -13.525 12.898 1.00 88.62 161 SER A C 1
ATOM 1223 O O . SER A 1 161 ? -11.807 -14.296 11.957 1.00 88.62 161 SER A O 1
ATOM 1225 N N . PHE A 1 162 ? -12.479 -12.298 12.754 1.00 87.25 162 PHE A N 1
ATOM 1226 C CA . PHE A 1 162 ? -13.054 -11.797 11.509 1.00 87.25 162 PHE A CA 1
ATOM 1227 C C . PHE A 1 162 ? -12.001 -11.179 10.583 1.00 87.25 162 PHE A C 1
ATOM 1229 O O . PHE A 1 162 ? -11.980 -11.478 9.395 1.00 87.25 162 PHE A O 1
ATOM 1236 N N . LEU A 1 163 ? -11.097 -10.355 11.125 1.00 84.31 163 LEU A N 1
ATOM 1237 C CA . LEU A 1 163 ? -10.052 -9.662 10.355 1.00 84.31 163 LEU A CA 1
ATOM 1238 C C . LEU A 1 163 ? -8.710 -10.415 10.332 1.00 84.31 163 LEU A C 1
ATOM 1240 O O . LEU A 1 163 ? -7.781 -10.015 9.632 1.00 84.31 163 LEU A O 1
ATOM 1244 N N . GLY A 1 164 ? -8.595 -11.501 11.099 1.00 86.19 164 GLY A N 1
ATOM 1245 C CA . GLY A 1 164 ? -7.376 -12.292 11.240 1.00 86.19 164 GLY A CA 1
ATOM 1246 C C . GLY A 1 164 ? -6.511 -11.875 12.434 1.00 86.19 164 GLY A C 1
ATOM 1247 O O . GLY A 1 164 ? -6.456 -10.714 12.846 1.00 86.19 164 GLY A O 1
ATOM 1248 N N . ALA A 1 165 ? -5.790 -12.850 12.996 1.00 82.12 165 ALA A N 1
ATOM 1249 C CA . ALA A 1 165 ? -4.949 -12.655 14.181 1.00 82.12 165 ALA A CA 1
ATOM 1250 C C . ALA A 1 165 ? -3.793 -11.663 13.951 1.00 82.12 165 ALA A C 1
ATOM 1252 O O . ALA A 1 165 ? -3.349 -11.007 14.897 1.00 82.12 165 ALA A O 1
ATOM 1253 N N . ASP A 1 166 ? -3.361 -11.524 12.697 1.00 81.19 166 ASP A N 1
ATOM 1254 C CA . ASP A 1 166 ? -2.214 -10.714 12.290 1.00 81.19 166 ASP A CA 1
ATOM 1255 C C . ASP A 1 166 ? -2.591 -9.287 11.869 1.00 81.19 166 ASP A C 1
ATOM 1257 O O . ASP A 1 166 ? -1.717 -8.528 11.453 1.00 81.19 166 ASP A O 1
ATOM 1261 N N . VAL A 1 167 ? -3.862 -8.876 11.989 1.00 78.50 167 VAL A N 1
ATOM 1262 C CA . VAL A 1 167 ? -4.324 -7.568 11.486 1.00 78.50 167 VAL A CA 1
ATOM 1263 C C . VAL A 1 167 ? -3.520 -6.397 12.068 1.00 78.50 167 VAL A C 1
ATOM 1265 O O . VAL A 1 167 ? -3.151 -5.471 11.352 1.00 78.50 167 VAL A O 1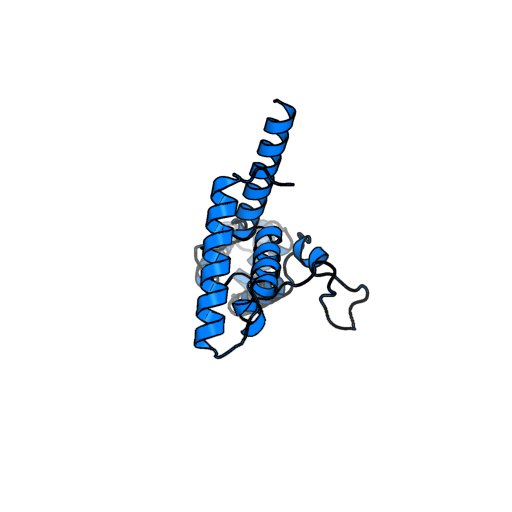
ATOM 1268 N N . LEU A 1 168 ? -3.147 -6.471 13.350 1.00 73.56 168 LEU A N 1
ATOM 1269 C CA . LEU A 1 168 ? -2.327 -5.445 14.001 1.00 73.56 168 LEU A CA 1
ATOM 1270 C C . LEU A 1 168 ? -0.899 -5.404 13.448 1.00 73.56 168 LEU A C 1
ATOM 1272 O O . LEU A 1 168 ? -0.316 -4.329 13.341 1.00 73.56 168 LEU A O 1
ATOM 1276 N N . HIS A 1 169 ? -0.344 -6.560 13.082 1.00 77.69 169 HIS A N 1
ATOM 1277 C CA . HIS A 1 169 ? 0.973 -6.635 12.460 1.00 77.69 169 HIS A CA 1
ATOM 1278 C C . HIS A 1 169 ? 0.933 -6.099 11.025 1.00 77.69 169 HIS A C 1
ATOM 1280 O O . HIS A 1 169 ? 1.833 -5.370 10.616 1.00 77.69 169 HIS A O 1
ATOM 1286 N N . LEU A 1 170 ? -0.133 -6.408 10.281 1.00 72.19 170 LEU A N 1
ATOM 1287 C CA . LEU A 1 170 ? -0.339 -5.928 8.916 1.00 72.19 170 LEU A CA 1
ATOM 1288 C C . LEU A 1 170 ? -0.496 -4.404 8.859 1.00 72.19 170 LEU A C 1
ATOM 1290 O O . LEU A 1 170 ? 0.141 -3.777 8.020 1.00 72.19 170 LEU A O 1
ATOM 1294 N N . ILE A 1 171 ? -1.259 -3.805 9.781 1.00 72.44 171 ILE A N 1
ATOM 1295 C CA . ILE A 1 171 ? -1.443 -2.342 9.860 1.00 72.44 171 ILE A CA 1
ATOM 1296 C C . ILE A 1 171 ? -0.120 -1.619 10.152 1.00 72.44 171 ILE A C 1
ATOM 1298 O O . ILE A 1 171 ? 0.113 -0.519 9.662 1.00 72.44 171 ILE A O 1
ATOM 1302 N N . GLN A 1 172 ? 0.761 -2.224 10.951 1.00 71.38 172 GLN A N 1
ATOM 1303 C CA . GLN A 1 172 ? 2.050 -1.624 11.311 1.00 71.38 172 GLN A CA 1
ATOM 1304 C C . GLN A 1 172 ? 3.129 -1.805 10.239 1.00 71.38 172 GLN A C 1
ATOM 1306 O O . GLN A 1 172 ? 4.195 -1.192 10.329 1.00 71.38 172 GLN A O 1
ATOM 1311 N N . ARG A 1 173 ? 2.900 -2.667 9.245 1.00 74.25 173 ARG A N 1
ATOM 1312 C CA . ARG A 1 173 ? 3.918 -3.009 8.259 1.00 74.25 173 ARG A CA 1
ATOM 1313 C C . ARG A 1 173 ? 3.954 -1.960 7.153 1.00 74.25 173 ARG A C 1
ATOM 1315 O O . ARG A 1 173 ? 2.992 -1.782 6.412 1.00 74.25 173 ARG A O 1
ATOM 1322 N N . THR A 1 174 ? 5.106 -1.314 6.990 1.00 67.56 174 THR A N 1
ATOM 1323 C CA . THR A 1 174 ? 5.355 -0.465 5.819 1.00 67.56 174 THR A CA 1
ATOM 1324 C C . THR A 1 174 ? 5.308 -1.341 4.562 1.00 67.56 174 THR A C 1
ATOM 1326 O O . THR A 1 174 ? 5.872 -2.440 4.558 1.00 67.56 174 THR A O 1
ATOM 1329 N N . PRO A 1 175 ? 4.644 -0.914 3.474 1.00 72.81 175 PRO A N 1
ATOM 1330 C CA . PRO A 1 175 ? 4.619 -1.708 2.257 1.00 72.81 175 PRO A CA 1
ATOM 1331 C C . PRO A 1 175 ? 6.040 -1.888 1.704 1.00 72.81 175 PRO A C 1
ATOM 1333 O O . PRO A 1 175 ? 6.804 -0.934 1.566 1.00 72.81 175 PRO A O 1
ATOM 1336 N N . GLN A 1 176 ? 6.387 -3.126 1.347 1.00 73.31 176 GLN A N 1
ATOM 1337 C CA . GLN A 1 176 ? 7.759 -3.531 1.010 1.00 73.31 176 GLN A CA 1
ATOM 1338 C C . GLN A 1 176 ? 8.380 -2.725 -0.148 1.00 73.31 176 GLN A C 1
ATOM 1340 O O . GLN A 1 176 ? 9.585 -2.488 -0.182 1.00 73.31 176 GLN A O 1
ATOM 1345 N N . TRP A 1 177 ? 7.573 -2.270 -1.110 1.00 72.69 177 TRP A N 1
ATOM 1346 C CA . TRP A 1 177 ? 8.067 -1.442 -2.215 1.00 72.69 177 TRP A CA 1
ATOM 1347 C C . TRP A 1 177 ? 8.584 -0.078 -1.733 1.00 72.69 177 TRP A C 1
ATOM 1349 O O . TRP A 1 177 ? 9.561 0.435 -2.277 1.00 72.69 177 TRP A O 1
ATOM 1359 N N . ARG A 1 178 ? 7.970 0.486 -0.689 1.00 72.69 178 ARG A N 1
ATOM 1360 C CA . ARG A 1 178 ? 8.352 1.766 -0.093 1.00 72.69 178 ARG A CA 1
ATOM 1361 C C . ARG A 1 178 ? 9.641 1.616 0.709 1.00 72.69 178 ARG A C 1
ATOM 1363 O O . ARG A 1 178 ? 10.530 2.447 0.566 1.00 72.69 178 ARG A O 1
ATOM 1370 N N . GLU A 1 179 ? 9.797 0.514 1.444 1.00 78.31 179 GLU A N 1
ATOM 1371 C CA . GLU A 1 179 ? 11.069 0.146 2.088 1.00 78.31 179 GLU A CA 1
ATOM 1372 C C . GLU A 1 179 ? 12.205 0.027 1.057 1.00 78.31 179 GLU A C 1
ATOM 1374 O O . GLU A 1 179 ? 13.272 0.614 1.234 1.00 78.31 179 GLU A O 1
ATOM 1379 N N . ASN A 1 180 ? 11.952 -0.652 -0.069 1.00 80.62 180 ASN A N 1
ATOM 1380 C CA . ASN A 1 180 ? 12.9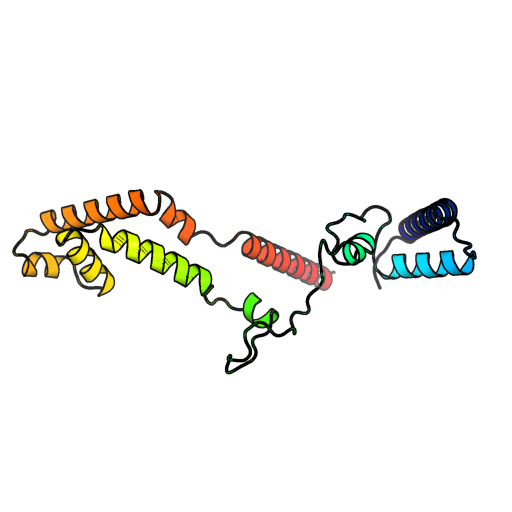26 -0.793 -1.154 1.00 80.62 1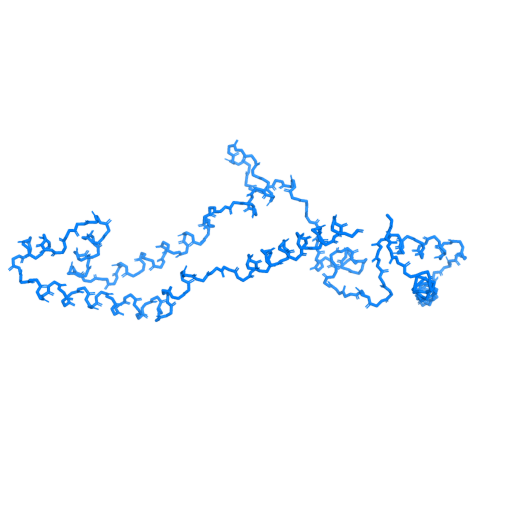80 ASN A CA 1
ATOM 1381 C C . ASN A 1 180 ? 13.313 0.558 -1.779 1.00 80.62 180 ASN A C 1
ATOM 1383 O O . ASN A 1 180 ? 14.488 0.784 -2.074 1.00 80.62 180 ASN A O 1
ATOM 1387 N N . LEU A 1 181 ? 12.350 1.465 -1.985 1.00 76.62 181 LEU A N 1
ATOM 1388 C CA . LEU A 1 181 ? 12.627 2.806 -2.507 1.00 76.62 181 LEU A CA 1
ATOM 1389 C C . LEU A 1 181 ? 13.447 3.648 -1.529 1.00 76.62 181 LEU A C 1
ATOM 1391 O O . LEU A 1 181 ? 14.381 4.324 -1.959 1.00 76.62 181 LEU A O 1
ATOM 1395 N N . THR A 1 182 ? 13.129 3.601 -0.235 1.00 82.88 182 THR A N 1
ATOM 1396 C CA . THR A 1 182 ? 13.901 4.296 0.802 1.00 82.88 182 THR A CA 1
ATOM 1397 C C . THR A 1 182 ? 15.336 3.778 0.841 1.00 82.88 182 THR A C 1
ATOM 1399 O O . THR A 1 182 ? 16.266 4.572 0.715 1.00 82.88 182 THR A O 1
ATOM 1402 N N . ALA A 1 183 ? 15.526 2.456 0.868 1.00 83.19 183 ALA A N 1
ATOM 1403 C CA . ALA A 1 183 ? 16.854 1.844 0.840 1.00 83.19 183 ALA A CA 1
ATOM 1404 C C . ALA A 1 183 ? 17.656 2.241 -0.415 1.00 83.19 183 ALA A C 1
ATOM 1406 O O . ALA A 1 183 ? 18.858 2.506 -0.346 1.00 83.19 183 ALA A O 1
ATOM 1407 N N . LEU A 1 184 ? 17.000 2.325 -1.578 1.00 77.94 184 LEU A N 1
ATOM 1408 C CA . LEU A 1 184 ? 17.642 2.759 -2.820 1.00 77.94 184 LEU A CA 1
ATOM 1409 C C . LEU A 1 184 ? 18.036 4.245 -2.776 1.00 77.94 184 LEU A C 1
ATOM 1411 O O . LEU A 1 184 ? 19.134 4.599 -3.211 1.00 77.94 184 LEU A O 1
ATOM 1415 N N . ARG A 1 185 ? 17.178 5.112 -2.223 1.00 80.19 185 ARG A N 1
ATOM 1416 C CA . ARG A 1 185 ? 17.484 6.538 -2.009 1.00 80.19 185 ARG A CA 1
ATOM 1417 C C . ARG A 1 185 ? 18.678 6.715 -1.069 1.00 80.19 185 ARG A C 1
ATOM 1419 O O . ARG A 1 185 ? 19.594 7.462 -1.407 1.00 80.19 185 ARG A O 1
ATOM 1426 N N . GLU A 1 186 ? 18.713 5.987 0.043 1.00 85.75 186 GLU A N 1
ATOM 1427 C CA . GLU A 1 186 ? 19.828 5.989 0.999 1.00 85.75 186 GLU A CA 1
ATOM 1428 C C . GLU A 1 186 ? 21.136 5.524 0.348 1.00 85.75 186 GLU A C 1
ATOM 1430 O O . GLU A 1 186 ? 22.166 6.189 0.464 1.00 85.75 186 GLU A O 1
ATOM 1435 N N . GLN A 1 187 ? 21.102 4.434 -0.429 1.00 84.88 187 GLN A N 1
ATOM 1436 C CA . GLN A 1 187 ? 22.278 3.975 -1.173 1.00 84.88 187 GLN A CA 1
ATOM 1437 C C . GLN A 1 187 ? 22.814 5.036 -2.142 1.00 84.88 187 GLN A C 1
ATOM 1439 O O . GLN A 1 187 ? 24.033 5.197 -2.265 1.00 84.88 187 GLN A O 1
ATOM 1444 N N . LEU A 1 188 ? 21.933 5.741 -2.855 1.00 77.75 188 LEU A N 1
ATOM 1445 C CA . LEU A 1 188 ? 22.327 6.812 -3.772 1.00 77.75 188 LEU A CA 1
ATOM 1446 C C . LEU A 1 188 ? 22.905 8.020 -3.025 1.00 77.75 188 LEU A C 1
ATOM 1448 O O . LEU A 1 188 ? 23.920 8.557 -3.471 1.00 77.75 188 LEU A O 1
ATOM 1452 N N . ALA A 1 189 ? 22.322 8.397 -1.884 1.00 82.12 189 ALA A N 1
ATOM 1453 C CA . ALA A 1 189 ? 22.829 9.466 -1.027 1.00 82.12 189 ALA A CA 1
ATOM 1454 C C . ALA A 1 189 ? 24.244 9.149 -0.518 1.00 82.12 189 ALA A C 1
ATOM 1456 O O . ALA A 1 189 ? 25.173 9.914 -0.780 1.00 82.12 189 ALA A O 1
ATOM 1457 N N . CYS A 1 190 ? 24.456 7.960 0.057 1.00 85.44 190 CYS A N 1
ATOM 1458 C CA . CYS A 1 190 ? 25.778 7.521 0.509 1.00 85.44 190 CYS A CA 1
ATOM 1459 C C . CYS A 1 190 ? 26.806 7.472 -0.634 1.00 85.44 190 CYS A C 1
ATOM 1461 O O . CYS A 1 190 ? 27.987 7.756 -0.434 1.00 85.44 190 CYS A O 1
ATOM 1463 N N . ARG A 1 191 ? 26.393 7.101 -1.855 1.00 79.94 191 ARG A N 1
ATOM 1464 C CA . ARG A 1 191 ? 27.277 7.157 -3.035 1.00 79.94 191 ARG A CA 1
ATOM 1465 C C . ARG A 1 191 ? 27.647 8.593 -3.407 1.00 79.94 191 ARG A C 1
ATOM 1467 O O . ARG A 1 191 ? 28.783 8.817 -3.814 1.00 79.94 191 ARG A O 1
ATOM 1474 N N . GLY A 1 192 ? 26.714 9.536 -3.292 1.00 79.69 192 GLY A N 1
ATOM 1475 C CA . GLY A 1 192 ? 26.967 10.963 -3.494 1.00 79.69 192 GLY A CA 1
ATOM 1476 C C . GLY A 1 192 ? 27.968 11.512 -2.479 1.00 79.69 192 GLY A C 1
ATOM 1477 O O . GLY A 1 192 ? 28.969 12.103 -2.869 1.00 79.69 192 GLY A O 1
ATOM 1478 N N . GLU A 1 193 ? 27.760 11.219 -1.196 1.00 81.69 193 GLU A N 1
ATOM 1479 C CA . GLU A 1 193 ? 28.657 11.624 -0.105 1.00 81.69 193 GLU A CA 1
ATOM 1480 C C . GLU A 1 193 ? 30.078 11.080 -0.293 1.00 81.69 193 GLU A C 1
ATOM 1482 O O . GLU A 1 193 ? 31.047 11.830 -0.199 1.00 81.69 193 GLU A O 1
ATOM 1487 N N . ARG A 1 194 ? 30.223 9.798 -0.659 1.00 74.25 194 ARG A N 1
ATOM 1488 C CA . ARG A 1 194 ? 31.539 9.195 -0.943 1.00 74.25 194 ARG A CA 1
ATOM 1489 C C . ARG A 1 194 ? 32.262 9.839 -2.123 1.00 74.25 194 ARG A C 1
ATOM 1491 O O . ARG A 1 194 ? 33.484 9.848 -2.133 1.00 74.25 194 ARG A O 1
ATOM 1498 N N . ARG A 1 195 ? 31.528 10.341 -3.120 1.00 66.06 195 ARG A N 1
ATOM 1499 C CA . ARG A 1 195 ? 32.112 11.059 -4.266 1.00 66.06 195 ARG A CA 1
ATOM 1500 C C . ARG A 1 195 ? 32.538 12.478 -3.914 1.00 66.06 195 ARG A C 1
ATOM 1502 O O . ARG A 1 195 ? 33.443 12.981 -4.554 1.00 66.06 195 ARG A O 1
ATOM 1509 N N . LEU A 1 196 ? 31.870 13.119 -2.956 1.00 71.38 196 LEU A N 1
ATOM 1510 C CA . LEU A 1 196 ? 32.244 14.451 -2.470 1.00 71.38 196 LEU A CA 1
ATOM 1511 C C . LEU A 1 196 ? 33.424 14.398 -1.489 1.00 71.38 196 LEU A C 1
ATOM 1513 O O . LEU A 1 196 ? 34.131 15.387 -1.332 1.00 71.38 196 LEU A O 1
ATOM 1517 N N . ALA A 1 197 ? 33.619 13.256 -0.827 1.00 66.25 197 ALA A N 1
ATOM 1518 C CA . ALA A 1 197 ? 34.717 13.014 0.104 1.00 66.25 197 ALA A CA 1
ATOM 1519 C C . ALA A 1 197 ? 36.014 12.492 -0.557 1.00 66.25 197 ALA A C 1
ATOM 1521 O O . ALA A 1 197 ? 36.999 12.296 0.154 1.00 66.25 197 ALA A O 1
ATOM 1522 N N . ALA A 1 198 ? 36.010 12.238 -1.872 1.00 53.28 198 ALA A N 1
ATOM 1523 C CA . ALA A 1 198 ? 37.149 11.761 -2.664 1.00 53.28 198 ALA A CA 1
ATOM 1524 C C . ALA A 1 198 ? 37.634 12.851 -3.625 1.00 53.28 198 ALA A C 1
ATOM 1526 O O . ALA A 1 198 ? 38.867 12.956 -3.804 1.00 53.28 198 ALA A O 1
#